Protein AF-0000000076366184 (afdb_homodimer)

Sequence (244 aa):
MMNGPHICGPSLDIKGSKLLTGSWVPHDALQLWDFRSLKLEKPIPFPVGSGQNEYLYAARFCNSQVAIAGGSGTTSAHAINYQTTQDLGEIELGGNTVQTVESALGGQLVAVAGIGGNLHIAMMNGPHICGPSLDIKGSKLLTGSWVPHDALQLWDFRSLKLEKPIPFPVGSGQNEYLYAARFCNSQVAIAGGSGTTSAHAINYQTTQDLGEIELGGNTVQTVESALGGQLVAVAGIGGNLHIA

Structure (mmCIF, N/CA/C/O backbone):
data_AF-0000000076366184-model_v1
#
loop_
_entity.id
_entity.type
_entity.pdbx_description
1 polymer 'Uncharacterized protein'
#
loop_
_atom_site.group_PDB
_atom_site.id
_atom_site.type_symbol
_atom_site.label_atom_id
_atom_site.label_alt_id
_atom_site.label_comp_id
_atom_site.label_asym_id
_atom_site.label_entity_id
_atom_site.label_seq_id
_atom_site.pdbx_PDB_ins_code
_atom_site.Cartn_x
_atom_site.Cartn_y
_atom_site.Cartn_z
_atom_site.occupancy
_atom_site.B_iso_or_equiv
_atom_site.auth_seq_id
_atom_site.auth_comp_id
_atom_site.auth_asym_id
_atom_site.auth_atom_id
_atom_site.pdbx_PDB_model_num
ATOM 1 N N . MET A 1 1 ? -22.469 0.69 0.414 1 21.41 1 MET A N 1
ATOM 2 C CA . MET A 1 1 ? -21.297 0.16 1.092 1 21.41 1 MET A CA 1
ATOM 3 C C . MET A 1 1 ? -20.953 -1.243 0.594 1 21.41 1 MET A C 1
ATOM 5 O O . MET A 1 1 ? -21.797 -2.146 0.674 1 21.41 1 MET A O 1
ATOM 9 N N . MET A 1 2 ? -20.453 -1.443 -0.479 1 25.22 2 MET A N 1
ATOM 10 C CA . MET A 1 2 ? -20.375 -2.811 -0.989 1 25.22 2 MET A CA 1
ATOM 11 C C . MET A 1 2 ? -19.734 -3.738 0.036 1 25.22 2 MET A C 1
ATOM 13 O O . MET A 1 2 ? -18.734 -3.387 0.655 1 25.22 2 MET A O 1
ATOM 17 N N . ASN A 1 3 ? -20.469 -4.551 0.755 1 28.03 3 ASN A N 1
ATOM 18 C CA . ASN A 1 3 ? -20.047 -5.73 1.501 1 28.03 3 ASN A CA 1
ATOM 19 C C . ASN A 1 3 ? -18.969 -6.508 0.747 1 28.03 3 ASN A C 1
ATOM 21 O O . ASN A 1 3 ? -19.281 -7.277 -0.164 1 28.03 3 ASN A O 1
ATOM 25 N N . GLY A 1 4 ? -18.234 -5.969 -0.015 1 32.97 4 GLY A N 1
ATOM 26 C CA . GLY A 1 4 ? -17.422 -6.758 -0.925 1 32.97 4 GLY A CA 1
ATOM 27 C C . GLY A 1 4 ? -16.75 -7.949 -0.255 1 32.97 4 GLY A C 1
ATOM 28 O O . GLY A 1 4 ? -16.703 -8.023 0.974 1 32.97 4 GLY A O 1
ATOM 29 N N . PRO A 1 5 ? -16.75 -9.07 -0.856 1 35.41 5 PRO A N 1
ATOM 30 C CA . PRO A 1 5 ? -16.141 -10.305 -0.349 1 35.41 5 PRO A CA 1
ATOM 31 C C . PRO A 1 5 ? -14.984 -10.039 0.613 1 35.41 5 PRO A C 1
ATOM 33 O O . PRO A 1 5 ? -14.422 -8.945 0.621 1 35.41 5 PRO A O 1
ATOM 36 N N . HIS A 1 6 ? -14.875 -10.812 1.75 1 43.75 6 HIS A N 1
ATOM 37 C CA . HIS A 1 6 ? -13.703 -10.93 2.605 1 43.75 6 HIS A CA 1
ATOM 38 C C . HIS A 1 6 ? -12.43 -10.547 1.854 1 43.75 6 HIS A C 1
ATOM 40 O O . HIS A 1 6 ? -11.633 -11.406 1.497 1 43.75 6 HIS A O 1
ATOM 46 N N . ILE A 1 7 ? -12.703 -9.961 0.807 1 43.28 7 ILE A N 1
ATOM 47 C CA . ILE A 1 7 ? -11.547 -9.625 -0.02 1 43.28 7 ILE A CA 1
ATOM 48 C C . ILE A 1 7 ? -10.422 -9.094 0.859 1 43.28 7 ILE A C 1
ATOM 50 O O . ILE A 1 7 ? -9.258 -9.469 0.687 1 43.28 7 ILE A O 1
ATOM 54 N N . CYS A 1 8 ? -10.539 -7.719 1.6 1 54.12 8 CYS A N 1
ATOM 55 C CA . CYS A 1 8 ? -9.406 -6.801 1.531 1 54.12 8 CYS A CA 1
ATOM 56 C C . CYS A 1 8 ? -8.391 -7.109 2.621 1 54.12 8 CYS A C 1
ATOM 58 O O . CYS A 1 8 ? -8.703 -7.035 3.811 1 54.12 8 CYS A O 1
ATOM 60 N N . GLY A 1 9 ? -7.844 -8.234 2.41 1 61.91 9 GLY A N 1
ATOM 61 C CA . GLY A 1 9 ? -6.633 -8.328 3.207 1 61.91 9 GLY A CA 1
ATOM 62 C C . GLY A 1 9 ? -5.844 -7.031 3.254 1 61.91 9 GLY A C 1
ATOM 63 O O . GLY A 1 9 ? -6.387 -5.961 2.977 1 61.91 9 GLY A O 1
ATOM 64 N N . PRO A 1 10 ? -4.676 -7.023 3.641 1 76.38 10 PRO A N 1
ATOM 65 C CA . PRO A 1 10 ? -3.836 -5.875 3.986 1 76.38 10 PRO A CA 1
ATOM 66 C C . PRO A 1 10 ? -3.453 -5.035 2.77 1 76.38 10 PRO A C 1
ATOM 68 O O . PRO A 1 10 ? -2.945 -3.922 2.92 1 76.38 10 PRO A O 1
ATOM 71 N N . SER A 1 11 ? -3.816 -5.531 1.546 1 90.19 11 SER A N 1
ATOM 72 C CA . SER A 1 11 ? -3.332 -4.738 0.422 1 90.19 11 SER A CA 1
ATOM 73 C C . SER A 1 11 ? -4.305 -4.785 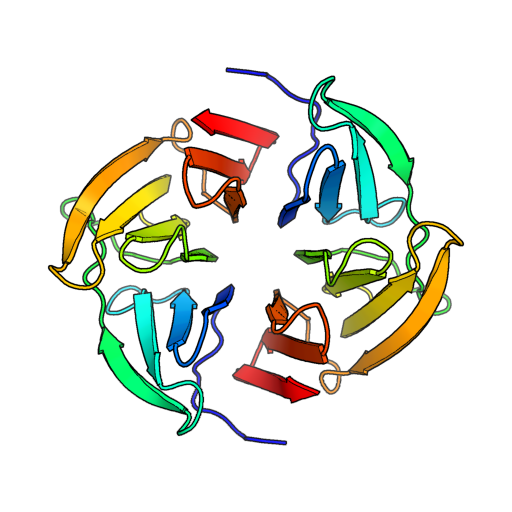-0.75 1 90.19 11 SER A C 1
ATOM 75 O O . SER A 1 11 ? -4.887 -5.832 -1.041 1 90.19 11 SER A O 1
ATOM 77 N N . LEU A 1 12 ? -4.402 -3.629 -1.477 1 92.44 12 LEU A N 1
ATOM 78 C CA . LEU A 1 12 ? -5.172 -3.461 -2.703 1 92.44 12 LEU A CA 1
ATOM 79 C C . LEU A 1 12 ? -4.477 -2.492 -3.654 1 92.44 12 LEU A C 1
ATOM 81 O O . LEU A 1 12 ? -3.875 -1.509 -3.215 1 92.44 12 LEU A O 1
ATOM 85 N N . ASP A 1 13 ? -4.562 -2.791 -4.922 1 94.44 13 ASP A N 1
ATOM 86 C CA . ASP A 1 13 ? -4.059 -1.903 -5.969 1 94.44 13 ASP A CA 1
ATOM 87 C C . ASP A 1 13 ? -4.961 -1.944 -7.203 1 94.44 13 ASP A C 1
ATOM 89 O O . ASP A 1 13 ? -5.5 -2.996 -7.547 1 94.44 13 ASP A O 1
ATOM 93 N N . ILE A 1 14 ? -5.148 -0.79 -7.789 1 93.88 14 ILE A N 1
ATOM 94 C CA . ILE A 1 14 ? -6.012 -0.686 -8.961 1 93.88 14 ILE A CA 1
ATOM 95 C C . ILE A 1 14 ? -5.199 -0.213 -10.164 1 93.88 14 ILE A C 1
ATOM 97 O O . ILE A 1 14 ? -4.457 0.767 -10.07 1 93.88 14 ILE A O 1
ATOM 101 N N . LYS A 1 15 ? -5.312 -0.887 -11.242 1 94.12 15 LYS A N 1
ATOM 102 C CA . LYS A 1 15 ? -4.727 -0.486 -12.523 1 94.12 15 LYS A CA 1
ATOM 103 C C . LYS A 1 15 ? -5.668 -0.801 -13.68 1 94.12 15 LYS A C 1
ATOM 105 O O . LYS A 1 15 ? -5.898 -1.969 -14 1 94.12 15 LYS A O 1
ATOM 110 N N . GLY A 1 16 ? -6.141 0.295 -14.312 1 92 16 GLY A N 1
ATOM 111 C CA . GLY A 1 16 ? -7.148 0.079 -15.344 1 92 16 GLY A CA 1
ATOM 112 C C . GLY A 1 16 ? -8.406 -0.591 -14.82 1 92 16 GLY A C 1
ATOM 113 O O . GLY A 1 16 ? -9.031 -0.094 -13.883 1 92 16 GLY A O 1
ATOM 114 N N . SER A 1 17 ? -8.758 -1.7 -15.438 1 93.31 17 SER A N 1
ATOM 115 C CA . SER A 1 17 ? -9.961 -2.422 -15.031 1 93.31 17 SER A CA 1
ATOM 116 C C . SER A 1 17 ? -9.617 -3.588 -14.109 1 93.31 17 SER A C 1
ATOM 118 O O . SER A 1 17 ? -10.438 -4.484 -13.906 1 93.31 17 SER A O 1
ATOM 120 N N . LYS A 1 18 ? -8.422 -3.555 -13.586 1 94.69 18 LYS A N 1
ATOM 121 C CA . LYS A 1 18 ? -7.992 -4.668 -12.742 1 94.69 18 LYS A CA 1
ATOM 122 C C . LYS A 1 18 ? -7.797 -4.223 -11.297 1 94.69 18 LYS A C 1
ATOM 124 O O . LYS A 1 18 ? -7.344 -3.104 -11.047 1 94.69 18 LYS A O 1
ATOM 129 N N . LEU A 1 19 ? -8.117 -5.145 -10.422 1 92.88 19 LEU A N 1
ATOM 130 C CA . LEU A 1 19 ? -7.91 -5.023 -8.984 1 92.88 19 LEU A CA 1
ATOM 131 C C . LEU A 1 19 ? -7.035 -6.16 -8.469 1 92.88 19 LEU A C 1
ATOM 133 O O . LEU A 1 19 ? -7.309 -7.332 -8.734 1 92.88 19 LEU A O 1
ATOM 137 N N . LEU A 1 20 ? -5.953 -5.734 -7.875 1 94.88 20 LEU A N 1
ATOM 138 C CA . LEU A 1 20 ? -5.035 -6.691 -7.27 1 94.88 20 LEU A CA 1
ATOM 139 C C . LEU A 1 20 ? -5.176 -6.699 -5.754 1 94.88 20 LEU A C 1
ATOM 141 O O . LEU A 1 20 ? -5.184 -5.641 -5.121 1 94.88 20 LEU A O 1
ATOM 145 N N . THR A 1 21 ? -5.34 -7.91 -5.148 1 92.44 21 THR A N 1
ATOM 146 C CA . THR A 1 21 ? -5.414 -7.984 -3.691 1 92.44 21 THR A CA 1
ATOM 147 C C . THR A 1 21 ? -4.355 -8.93 -3.141 1 92.44 21 THR A C 1
ATOM 149 O O . THR A 1 21 ? -4.055 -9.961 -3.754 1 92.44 21 THR A O 1
ATOM 152 N N . GLY A 1 22 ? -3.723 -8.477 -2.092 1 93.19 22 GLY A N 1
ATOM 153 C CA . GLY A 1 22 ? -2.879 -9.312 -1.252 1 93.19 22 GLY A CA 1
ATOM 154 C C . GLY A 1 22 ? -3.455 -9.539 0.134 1 93.19 22 GLY A C 1
ATOM 155 O O . GLY A 1 22 ? -3.801 -8.586 0.832 1 93.19 22 GLY A O 1
ATOM 156 N N . SER A 1 23 ? -3.502 -10.828 0.569 1 89.81 23 SER A N 1
ATOM 157 C CA . SER A 1 23 ? -4.148 -11.141 1.839 1 89.81 23 SER A CA 1
ATOM 158 C C . SER A 1 23 ? -3.229 -11.969 2.732 1 89.81 23 SER A C 1
ATOM 160 O O . SER A 1 23 ? -2.283 -12.594 2.252 1 89.81 23 SER A O 1
ATOM 162 N N . TRP A 1 24 ? -3.623 -11.844 4.004 1 88.88 24 TRP A N 1
ATOM 163 C CA . TRP A 1 24 ? -2.863 -12.617 4.98 1 88.88 24 TRP A CA 1
ATOM 164 C C . TRP A 1 24 ? 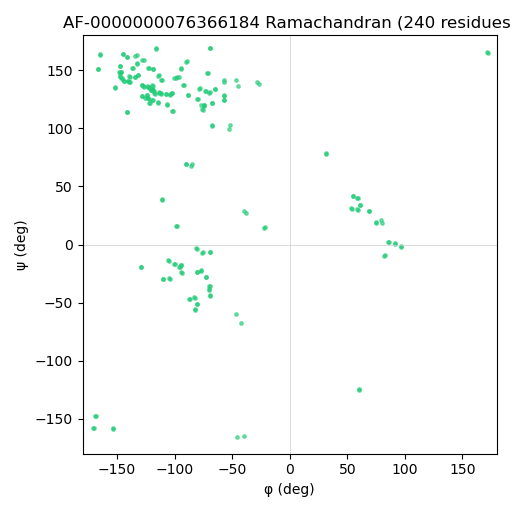-3.48 -13.992 5.184 1 88.88 24 TRP A C 1
ATOM 166 O O . TRP A 1 24 ? -4.004 -14.297 6.262 1 88.88 24 TRP A O 1
ATOM 176 N N . VAL A 1 25 ? -3.396 -14.805 4.227 1 89.75 25 VAL A N 1
ATOM 177 C CA . VAL A 1 25 ? -3.895 -16.172 4.207 1 89.75 25 VAL A CA 1
ATOM 178 C C . VAL A 1 25 ? -2.82 -17.109 3.652 1 89.75 25 VAL A C 1
ATOM 180 O O . VAL A 1 25 ? -1.925 -16.672 2.926 1 89.75 25 VAL A O 1
ATOM 183 N N . PRO A 1 26 ? -2.887 -18.422 4.02 1 90.69 26 PRO A N 1
ATOM 184 C CA . PRO A 1 26 ? -1.788 -19.328 3.662 1 90.69 26 PRO A CA 1
ATOM 185 C C . PRO A 1 26 ? -1.767 -19.672 2.174 1 90.69 26 PRO A C 1
ATOM 187 O O . PRO A 1 26 ? -0.714 -20.016 1.631 1 90.69 26 PRO A O 1
ATOM 190 N N . HIS A 1 27 ? -2.939 -19.656 1.482 1 91.62 27 HIS A N 1
ATOM 191 C CA . HIS A 1 27 ? -3.041 -20 0.068 1 91.62 27 HIS A CA 1
ATOM 192 C C . HIS A 1 27 ? -3.939 -19.016 -0.672 1 91.62 27 HIS A C 1
ATOM 194 O O . HIS A 1 27 ? -4.82 -18.391 -0.069 1 91.62 27 HIS A O 1
ATOM 200 N N . ASP A 1 28 ? -3.615 -18.875 -2.027 1 93.94 28 ASP A N 1
ATOM 201 C CA . ASP A 1 28 ? -4.395 -18 -2.887 1 93.94 28 ASP A CA 1
ATOM 202 C C . ASP A 1 28 ? -4.449 -16.578 -2.309 1 93.94 28 ASP A C 1
ATOM 204 O O . ASP A 1 28 ? -5.512 -15.953 -2.295 1 93.94 28 ASP A O 1
ATOM 208 N N . ALA A 1 29 ? -3.273 -16.141 -1.814 1 92.81 29 ALA A N 1
ATOM 209 C CA . ALA A 1 29 ? -3.215 -14.859 -1.115 1 92.81 29 ALA A CA 1
ATOM 210 C C . ALA A 1 29 ? -3.154 -13.695 -2.102 1 92.81 29 ALA A C 1
ATOM 212 O O . ALA A 1 29 ? -3.477 -12.562 -1.753 1 92.81 29 ALA A O 1
ATOM 213 N N . LEU A 1 30 ? -2.691 -13.977 -3.312 1 94.94 30 LEU A N 1
ATOM 214 C CA . LEU A 1 30 ? -2.623 -12.969 -4.371 1 94.94 30 LEU A CA 1
ATOM 215 C C . LEU A 1 30 ? -3.699 -13.219 -5.422 1 94.94 30 LEU A C 1
ATOM 217 O O . LEU A 1 30 ? -3.74 -14.281 -6.039 1 94.94 30 LEU A O 1
ATOM 221 N N . GLN A 1 31 ? -4.535 -12.18 -5.547 1 95 31 GLN A N 1
ATOM 222 C CA . GLN A 1 31 ? -5.676 -12.414 -6.426 1 95 31 GLN A CA 1
ATOM 223 C C . GLN A 1 31 ? -5.883 -11.234 -7.379 1 95 31 GLN A C 1
ATOM 225 O O . GLN A 1 31 ? -5.703 -10.078 -6.996 1 95 31 GLN A O 1
ATOM 230 N N . LEU A 1 32 ? -6.293 -11.609 -8.547 1 95.38 32 LEU A N 1
ATOM 231 C CA . LEU A 1 32 ? -6.656 -10.641 -9.57 1 95.38 32 LEU A CA 1
ATOM 232 C C . LEU A 1 32 ? -8.172 -10.602 -9.766 1 95.38 32 LEU A C 1
ATOM 234 O O . LEU A 1 32 ? -8.805 -11.641 -9.922 1 95.38 32 LEU A O 1
ATOM 238 N N . TRP A 1 33 ? -8.688 -9.406 -9.734 1 93 33 TRP A N 1
ATOM 239 C CA . TRP A 1 33 ? -10.125 -9.188 -9.875 1 93 33 TRP A CA 1
ATOM 240 C C . TRP A 1 33 ? -10.422 -8.242 -11.039 1 93 33 TRP A C 1
ATOM 242 O O . TRP A 1 33 ? -9.578 -7.43 -11.414 1 93 33 TRP A O 1
ATOM 252 N N . ASP A 1 34 ? -11.594 -8.406 -11.633 1 93.12 34 ASP A N 1
ATOM 253 C CA . ASP A 1 34 ? -12.148 -7.359 -12.484 1 93.12 34 ASP A CA 1
ATOM 254 C C . ASP A 1 34 ? -12.688 -6.199 -11.648 1 93.12 34 ASP A C 1
ATOM 256 O O . ASP A 1 34 ? -13.57 -6.391 -10.805 1 93.12 34 ASP A O 1
ATOM 260 N N . PHE A 1 35 ? -12.156 -5.082 -11.844 1 88.25 35 PHE A N 1
ATOM 261 C CA . PHE A 1 35 ? -12.508 -3.969 -10.977 1 88.25 35 PHE A CA 1
ATOM 262 C C . PHE A 1 35 ? -13.938 -3.516 -11.219 1 88.25 35 PHE A C 1
ATOM 264 O O . PHE A 1 35 ? -14.633 -3.094 -10.289 1 88.25 35 PHE A O 1
ATOM 271 N N . ARG A 1 36 ? -14.445 -3.537 -12.414 1 88 36 ARG A N 1
ATOM 272 C CA . ARG A 1 36 ? -15.781 -3.061 -12.773 1 88 36 ARG A CA 1
ATOM 273 C C . ARG A 1 36 ? -16.859 -3.979 -12.211 1 88 36 ARG A C 1
ATOM 275 O O . ARG A 1 36 ? -17.828 -3.51 -11.617 1 88 36 ARG A O 1
ATOM 282 N N . SER A 1 37 ? -16.625 -5.207 -12.219 1 88.94 37 SER A N 1
ATOM 283 C CA . SER A 1 37 ? -17.625 -6.16 -11.766 1 88.94 37 SER A CA 1
ATOM 284 C C . SER A 1 37 ? -17.344 -6.645 -10.352 1 88.94 37 SER A C 1
ATOM 286 O O . SER A 1 37 ? -18.203 -7.262 -9.711 1 88.94 37 SER A O 1
ATOM 288 N N . LEU A 1 38 ? -16.109 -6.41 -9.914 1 85 38 LEU A N 1
ATOM 289 C CA . LEU A 1 38 ? -15.617 -6.871 -8.617 1 85 38 LEU A CA 1
ATOM 290 C C . LEU A 1 38 ? -15.727 -8.391 -8.5 1 85 38 LEU A C 1
ATOM 292 O O . LEU A 1 38 ? -16.031 -8.914 -7.43 1 85 38 LEU A O 1
ATOM 296 N N . LYS A 1 39 ? -15.602 -8.984 -9.602 1 91 39 LYS A N 1
ATOM 297 C CA . LYS A 1 39 ? -15.547 -10.445 -9.625 1 91 39 LYS A CA 1
ATOM 298 C C . LYS A 1 39 ? -14.102 -10.938 -9.695 1 91 39 LYS A C 1
ATOM 300 O O . LYS A 1 39 ? -13.273 -10.359 -10.391 1 91 39 LYS A O 1
ATOM 305 N N . LEU A 1 40 ? -13.945 -12.055 -8.992 1 93 40 LEU A N 1
ATOM 306 C CA . LEU A 1 40 ? -12.633 -12.68 -9.016 1 93 40 LEU A CA 1
ATOM 307 C C . LEU A 1 40 ? -12.32 -13.227 -10.406 1 93 40 LEU A C 1
ATOM 309 O O . LEU A 1 40 ? -13.117 -13.977 -10.977 1 93 40 LEU A O 1
ATOM 313 N N . GLU A 1 41 ? -11.266 -12.773 -10.977 1 95.69 41 GLU A N 1
ATOM 314 C CA . GLU A 1 41 ? -10.812 -13.352 -12.234 1 95.69 41 GLU A CA 1
ATOM 315 C C . GLU A 1 41 ? -10 -14.617 -12 1 95.69 41 GLU A C 1
ATOM 317 O O . GLU A 1 41 ? -10.344 -15.688 -12.516 1 95.69 41 GLU A O 1
ATOM 322 N N . LYS A 1 42 ? -8.93 -14.539 -11.195 1 95.44 42 LYS A N 1
ATOM 323 C CA . LYS A 1 42 ? -8.086 -15.688 -10.891 1 95.44 42 LYS A CA 1
ATOM 324 C C . LYS A 1 42 ? -7.164 -15.398 -9.711 1 95.44 42 LYS A C 1
ATOM 326 O O . LYS A 1 42 ? -6.797 -14.242 -9.477 1 95.44 42 LYS A O 1
ATOM 331 N N . PRO A 1 43 ? -6.832 -16.531 -8.984 1 95.56 43 PRO A N 1
ATOM 332 C CA . PRO A 1 43 ? -5.664 -16.375 -8.117 1 95.56 43 PRO A CA 1
ATOM 333 C C . PRO A 1 43 ? -4.355 -16.297 -8.898 1 95.56 43 PRO A C 1
ATOM 335 O O . PRO A 1 43 ? -4.266 -16.797 -10.016 1 95.56 43 PRO A O 1
ATOM 338 N N . ILE A 1 44 ? -3.436 -15.578 -8.406 1 96.88 44 ILE A N 1
ATOM 339 C CA . ILE A 1 44 ? -2.076 -15.555 -8.93 1 96.88 44 ILE A CA 1
ATOM 340 C C . ILE A 1 44 ? -1.163 -16.406 -8.047 1 96.88 44 ILE A C 1
ATOM 342 O O . ILE A 1 44 ? -0.959 -16.078 -6.875 1 96.88 44 ILE A O 1
ATOM 346 N N . PRO A 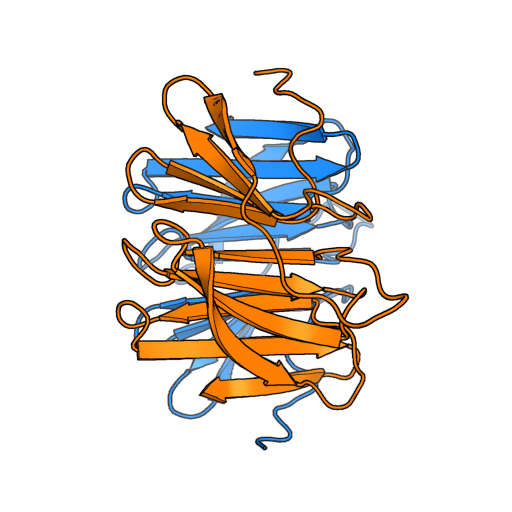1 45 ? -0.66 -17.453 -8.586 1 96.31 45 PRO A N 1
ATOM 347 C CA . PRO A 1 45 ? 0.235 -18.266 -7.754 1 96.31 45 PRO A CA 1
ATOM 348 C C . PRO A 1 45 ? 1.422 -17.469 -7.215 1 96.31 45 PRO A C 1
ATOM 350 O O . PRO A 1 45 ? 2.109 -16.781 -7.98 1 96.31 45 PRO A O 1
ATOM 353 N N . PHE A 1 46 ? 1.586 -17.469 -5.977 1 96.44 46 PHE A N 1
ATOM 354 C CA . PHE A 1 46 ? 2.715 -16.812 -5.32 1 96.44 46 PHE A CA 1
ATOM 355 C C . PHE A 1 46 ? 3.762 -17.844 -4.902 1 96.44 46 PHE A C 1
ATOM 357 O O . PHE A 1 46 ? 3.434 -18.844 -4.27 1 96.44 46 PHE A O 1
ATOM 364 N N . PRO A 1 47 ? 5.008 -17.547 -5.262 1 94.69 47 PRO A N 1
ATOM 365 C CA . PRO A 1 47 ? 6.059 -18.516 -4.957 1 94.69 47 PRO A CA 1
ATOM 366 C C . PRO A 1 47 ? 6.34 -18.625 -3.459 1 94.69 47 PRO A C 1
ATOM 368 O O . PRO A 1 47 ? 6.488 -17.609 -2.777 1 94.69 47 PRO A O 1
ATOM 371 N N . VAL A 1 48 ? 6.391 -19.828 -2.955 1 92.81 48 VAL A N 1
ATOM 372 C CA . VAL A 1 48 ? 6.762 -20.062 -1.565 1 92.81 48 VAL A CA 1
ATOM 373 C C . VAL A 1 48 ? 7.664 -21.297 -1.479 1 92.81 48 VAL A C 1
ATOM 375 O O . VAL A 1 48 ? 7.574 -22.203 -2.314 1 92.81 48 VAL A O 1
ATOM 378 N N . GLY A 1 49 ? 8.617 -21.219 -0.533 1 87.94 49 GLY A N 1
ATOM 379 C CA . GLY A 1 49 ? 9.422 -22.406 -0.298 1 87.94 49 GLY A CA 1
ATOM 380 C C . GLY A 1 49 ? 8.648 -23.531 0.343 1 87.94 49 GLY A C 1
ATOM 381 O O . GLY A 1 49 ? 7.504 -23.359 0.763 1 87.94 49 GLY A O 1
ATOM 382 N N . SER A 1 50 ? 9.328 -24.719 0.36 1 87.19 50 SER A N 1
ATOM 383 C CA . SER A 1 50 ? 8.719 -25.891 0.991 1 87.19 50 SER A CA 1
ATOM 384 C C . SER A 1 50 ? 8.359 -25.609 2.445 1 87.19 50 SER A C 1
ATOM 386 O O . SER A 1 50 ? 9.18 -25.078 3.203 1 87.19 50 SER A O 1
ATOM 388 N N . GLY A 1 51 ? 7.109 -25.891 2.848 1 86.06 51 GLY A N 1
ATOM 389 C CA . GLY A 1 51 ? 6.66 -25.703 4.219 1 86.06 51 GLY A CA 1
ATOM 390 C C . GLY A 1 51 ? 6.266 -24.281 4.535 1 86.06 51 GLY A C 1
ATOM 391 O O . GLY A 1 51 ? 5.824 -23.984 5.645 1 86.06 51 GLY A O 1
ATOM 392 N N . GLN A 1 52 ? 6.543 -23.422 3.664 1 88.69 52 GLN A N 1
ATOM 393 C CA . GLN A 1 52 ? 6.152 -22.031 3.871 1 88.69 52 GLN A CA 1
ATOM 394 C C . GLN A 1 52 ? 4.758 -21.766 3.314 1 88.69 52 GLN A C 1
ATOM 396 O O . GLN A 1 52 ? 4.258 -22.516 2.482 1 88.69 52 GLN A O 1
ATOM 401 N N . ASN A 1 53 ? 4.133 -20.656 3.887 1 91.75 53 ASN A N 1
ATOM 402 C CA . ASN A 1 53 ? 2.85 -20.156 3.408 1 91.75 53 ASN A CA 1
ATOM 403 C C . ASN A 1 53 ? 2.975 -18.734 2.838 1 91.75 53 ASN A C 1
ATOM 405 O O . ASN A 1 53 ? 4.02 -18.094 2.975 1 91.75 53 ASN A O 1
ATOM 409 N N . GLU A 1 54 ? 2.012 -18.25 2.189 1 92.56 54 GLU A N 1
ATOM 410 C CA . GLU A 1 54 ? 2.109 -17.016 1.423 1 92.56 54 GLU A CA 1
ATOM 411 C C . GLU A 1 54 ? 1.984 -15.789 2.328 1 92.56 54 GLU A C 1
ATOM 413 O O . GLU A 1 54 ? 2.902 -14.969 2.406 1 92.56 54 GLU A O 1
ATOM 418 N N . TYR A 1 55 ? 1.006 -15.602 3.211 1 91.94 55 TYR A N 1
ATOM 419 C CA . TYR A 1 55 ? 0.761 -14.516 4.156 1 91.94 55 TYR A CA 1
ATOM 420 C C . TYR A 1 55 ? 1.278 -13.188 3.607 1 91.94 55 TYR A C 1
ATOM 422 O O . TYR A 1 55 ? 2.322 -12.695 4.043 1 91.94 55 TYR A O 1
ATOM 430 N N . LEU A 1 56 ? 0.501 -12.586 2.699 1 92.56 56 LEU A N 1
ATOM 431 C CA . LEU A 1 56 ? 0.927 -11.359 2.021 1 92.56 56 LEU A CA 1
ATOM 432 C C . LEU A 1 56 ? 0.424 -10.125 2.76 1 92.56 56 LEU A C 1
ATOM 434 O O . LEU A 1 56 ? -0.729 -10.086 3.193 1 92.56 56 LEU A O 1
ATOM 438 N N . TYR A 1 57 ? 1.326 -9.141 2.865 1 90.56 57 TYR A N 1
ATOM 439 C CA . TYR A 1 57 ? 0.97 -7.844 3.436 1 90.56 57 TYR A CA 1
ATOM 440 C C . TYR A 1 57 ? 0.823 -6.789 2.346 1 90.56 57 TYR A C 1
ATOM 442 O O . TYR A 1 57 ? 0.077 -5.82 2.508 1 90.56 57 TYR A O 1
ATOM 450 N N . ALA A 1 58 ? 1.565 -6.984 1.251 1 93.12 58 ALA A N 1
ATOM 451 C CA . ALA A 1 58 ? 1.659 -5.934 0.239 1 93.12 58 ALA A CA 1
ATOM 452 C C . ALA A 1 58 ? 1.609 -6.523 -1.168 1 93.12 58 ALA A C 1
ATOM 454 O O . ALA A 1 58 ? 2.186 -7.582 -1.425 1 93.12 58 ALA A O 1
ATOM 455 N N . ALA A 1 59 ? 0.892 -5.836 -2.045 1 95.5 59 ALA A N 1
ATOM 456 C CA . ALA A 1 59 ? 0.816 -6.184 -3.461 1 95.5 59 ALA A CA 1
ATOM 457 C C . ALA A 1 59 ? 0.543 -4.953 -4.316 1 95.5 59 ALA A C 1
ATOM 459 O O . ALA A 1 59 ? -0.28 -4.105 -3.957 1 95.5 59 ALA A O 1
ATOM 460 N N . ARG A 1 60 ? 1.288 -4.871 -5.402 1 96.75 60 ARG A N 1
ATOM 461 C CA . ARG A 1 60 ? 1.115 -3.738 -6.305 1 96.75 60 ARG A CA 1
ATOM 462 C C . ARG A 1 60 ? 1.391 -4.145 -7.75 1 96.75 60 ARG A C 1
ATOM 464 O O . ARG A 1 60 ? 2.271 -4.965 -8.016 1 96.75 60 ARG A O 1
ATOM 471 N N . PHE A 1 61 ? 0.633 -3.441 -8.609 1 97.19 61 PHE A N 1
ATOM 472 C CA . PHE A 1 61 ? 0.987 -3.559 -10.023 1 97.19 61 PHE A CA 1
ATOM 473 C C . PHE A 1 61 ? 2.271 -2.795 -10.32 1 97.19 61 PHE A C 1
ATOM 475 O O . PHE A 1 61 ? 2.438 -1.652 -9.891 1 97.19 61 PHE A O 1
ATOM 482 N N . CYS A 1 62 ? 3.166 -3.457 -11.023 1 96.88 62 CYS A N 1
ATOM 483 C CA . CYS A 1 62 ? 4.324 -2.744 -11.547 1 96.88 62 CYS A CA 1
ATOM 484 C C . CYS A 1 62 ? 4.016 -2.129 -12.906 1 96.88 62 CYS A C 1
ATOM 486 O O . CYS A 1 62 ? 4.426 -1.002 -13.188 1 96.88 62 CYS A O 1
ATOM 488 N N . ASN A 1 63 ? 3.445 -2.865 -13.734 1 95.44 63 ASN A N 1
ATOM 489 C CA . ASN A 1 63 ? 2.961 -2.457 -15.055 1 95.44 63 ASN A CA 1
ATOM 490 C C . ASN A 1 63 ? 1.802 -3.332 -15.516 1 95.44 63 ASN A C 1
ATOM 492 O O . ASN A 1 63 ? 1.077 -3.9 -14.703 1 95.44 63 ASN A O 1
ATOM 496 N N . SER A 1 64 ? 1.564 -3.383 -16.781 1 95.31 64 SER A N 1
ATOM 497 C CA . SER A 1 64 ? 0.365 -4.039 -17.297 1 95.31 64 SER A CA 1
ATOM 498 C C . SER A 1 64 ? 0.504 -5.555 -17.25 1 95.31 64 SER A C 1
ATOM 500 O O . SER A 1 64 ? -0.467 -6.281 -17.484 1 95.31 64 SER A O 1
ATOM 502 N N . GLN A 1 65 ? 1.709 -6.062 -16.906 1 96.81 65 GLN A N 1
ATOM 503 C CA . GLN A 1 65 ? 1.896 -7.512 -16.953 1 96.81 65 GLN A CA 1
ATOM 504 C C . GLN A 1 65 ? 2.488 -8.039 -15.656 1 96.81 65 GLN A C 1
ATOM 506 O O . GLN A 1 65 ? 2.473 -9.242 -15.406 1 96.81 65 GLN A O 1
ATOM 511 N N . VAL A 1 66 ? 3.076 -7.125 -14.914 1 97.38 66 VAL A N 1
ATOM 512 C CA . VAL A 1 66 ? 3.887 -7.559 -13.781 1 97.38 66 VAL A CA 1
ATOM 513 C C . VAL A 1 66 ? 3.32 -6.973 -12.492 1 97.38 66 VAL A C 1
ATOM 515 O O . VAL A 1 66 ? 2.941 -5.801 -12.445 1 97.38 66 VAL A O 1
ATOM 518 N N . ALA A 1 67 ? 3.195 -7.832 -11.492 1 97.88 67 ALA A N 1
ATOM 519 C CA . ALA A 1 67 ? 2.877 -7.422 -10.125 1 97.88 67 ALA A CA 1
ATOM 520 C C . ALA A 1 67 ? 3.992 -7.816 -9.164 1 97.88 67 ALA A C 1
ATOM 522 O O . ALA A 1 67 ? 4.715 -8.789 -9.398 1 97.88 67 ALA A O 1
ATOM 523 N N . ILE A 1 68 ? 4.137 -7.027 -8.094 1 97.5 68 ILE A N 1
ATOM 524 C CA . ILE A 1 68 ? 5.059 -7.359 -7.016 1 97.5 68 ILE A CA 1
ATOM 525 C C . ILE A 1 68 ? 4.285 -7.52 -5.707 1 97.5 68 ILE A C 1
ATOM 527 O O . ILE A 1 68 ? 3.346 -6.77 -5.441 1 97.5 68 ILE A O 1
ATOM 531 N N . ALA A 1 69 ? 4.617 -8.539 -4.949 1 96.44 69 ALA A N 1
ATOM 532 C CA . ALA A 1 69 ? 3.953 -8.812 -3.678 1 96.44 69 ALA A CA 1
ATOM 533 C C . ALA A 1 69 ? 4.922 -9.43 -2.674 1 96.44 69 ALA A C 1
ATOM 535 O O . ALA A 1 69 ? 5.949 -9.992 -3.059 1 96.44 69 ALA A O 1
ATOM 536 N N . GLY A 1 70 ? 4.617 -9.211 -1.41 1 94.38 70 GLY A N 1
ATOM 537 C CA . GLY A 1 70 ? 5.418 -9.773 -0.334 1 94.38 70 GLY A CA 1
ATOM 538 C C . GLY A 1 70 ? 4.723 -9.727 1.013 1 94.38 70 GLY A C 1
ATOM 539 O O . GLY A 1 70 ? 3.701 -9.055 1.169 1 94.38 70 GLY A O 1
ATOM 540 N N . GLY A 1 71 ? 5.273 -10.531 1.909 1 91.62 71 GLY A N 1
ATOM 541 C CA . GLY A 1 71 ? 4.691 -10.578 3.24 1 91.62 71 GLY A CA 1
ATOM 542 C C . GLY A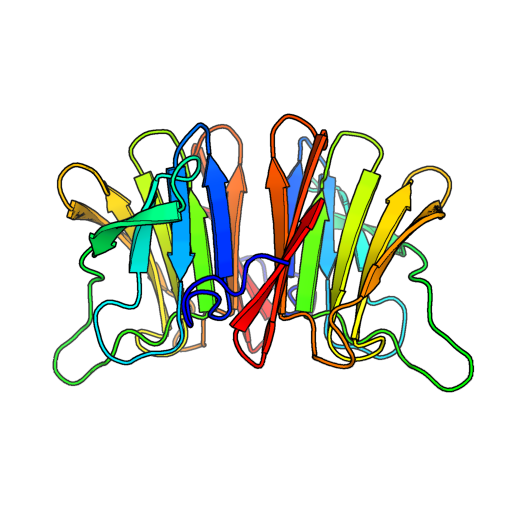 1 71 ? 5.559 -11.312 4.246 1 91.62 71 GLY A C 1
ATOM 543 O O . GLY A 1 71 ? 6.785 -11.195 4.215 1 91.62 71 GLY A O 1
ATOM 544 N N . SER A 1 72 ? 4.816 -11.93 5.133 1 87.69 72 SER A N 1
ATOM 545 C CA . SER A 1 72 ? 5.508 -12.555 6.258 1 87.69 72 SER A CA 1
ATOM 546 C C . SER A 1 72 ? 5.793 -14.023 5.984 1 87.69 72 SER A C 1
ATOM 548 O O . SER A 1 72 ? 6.594 -14.648 6.688 1 87.69 72 SER A O 1
ATOM 550 N N . GLY A 1 73 ? 5.164 -14.578 5.086 1 87.25 73 GLY A N 1
ATOM 551 C CA . GLY A 1 73 ? 5.336 -16 4.836 1 87.25 73 GLY A CA 1
ATOM 552 C C . GLY A 1 73 ? 6.699 -16.344 4.262 1 87.25 73 GLY A C 1
ATOM 553 O O . GLY A 1 73 ? 7.324 -17.312 4.676 1 87.25 73 GLY A O 1
ATOM 554 N N . THR A 1 74 ? 7.145 -15.562 3.312 1 83.75 74 THR A N 1
ATOM 555 C CA . THR A 1 74 ? 8.406 -15.828 2.629 1 83.75 74 THR A CA 1
ATOM 556 C C . THR A 1 74 ? 9.484 -14.859 3.086 1 83.75 74 THR A C 1
ATOM 558 O O . THR A 1 74 ? 10.672 -15.07 2.824 1 83.75 74 THR A O 1
ATOM 561 N N . THR A 1 75 ? 9.188 -13.828 3.74 1 88.44 75 THR A N 1
ATOM 562 C CA . THR A 1 75 ? 10.078 -12.734 4.133 1 88.44 75 THR A CA 1
ATOM 563 C C . THR A 1 75 ? 10.812 -12.172 2.922 1 88.44 75 THR A C 1
ATOM 565 O O . THR A 1 75 ? 12.008 -11.875 2.994 1 88.44 75 THR A O 1
ATOM 568 N N . SER A 1 76 ? 10.18 -12.219 1.766 1 91.62 76 SER A N 1
ATOM 569 C CA . SER A 1 76 ? 10.656 -11.695 0.492 1 91.62 76 SER A CA 1
ATOM 570 C C . SER A 1 76 ? 9.516 -11.141 -0.348 1 91.62 76 SER A C 1
ATOM 572 O O . SER A 1 76 ? 8.344 -11.359 -0.025 1 91.62 76 SER A O 1
ATOM 574 N N . ALA A 1 77 ? 9.945 -10.383 -1.302 1 95.44 77 ALA A N 1
ATOM 575 C CA . ALA A 1 77 ? 9 -9.945 -2.326 1 95.44 77 ALA A CA 1
ATOM 576 C C . ALA A 1 77 ? 9.305 -10.602 -3.672 1 95.44 77 ALA A C 1
ATOM 578 O O . ALA A 1 77 ? 10.477 -10.781 -4.027 1 95.44 77 ALA A O 1
ATOM 579 N N . HIS A 1 78 ? 8.25 -10.953 -4.379 1 97.19 78 HIS A N 1
ATOM 580 C CA . HIS A 1 78 ? 8.391 -11.523 -5.711 1 97.19 78 HIS A CA 1
ATOM 581 C C . HIS A 1 78 ? 7.695 -10.664 -6.762 1 97.19 78 HIS A C 1
ATOM 583 O O . HIS A 1 78 ? 6.586 -10.172 -6.531 1 97.19 78 HIS A O 1
ATOM 589 N N . ALA A 1 79 ? 8.406 -10.438 -7.84 1 97.25 79 ALA A N 1
ATOM 590 C CA . ALA A 1 79 ? 7.766 -9.93 -9.047 1 97.25 79 ALA A CA 1
ATOM 591 C C . ALA A 1 79 ? 7.246 -11.062 -9.922 1 97.25 79 ALA A C 1
ATOM 593 O O . ALA A 1 79 ? 7.98 -12.008 -10.219 1 97.25 79 ALA A O 1
ATOM 594 N N . ILE A 1 80 ? 5.973 -10.953 -10.305 1 98 80 ILE A N 1
ATOM 595 C CA . ILE A 1 80 ? 5.312 -12.039 -11.016 1 98 80 ILE A CA 1
ATOM 596 C C . ILE A 1 80 ? 4.656 -11.5 -12.289 1 98 80 ILE A C 1
ATOM 598 O O . ILE A 1 80 ? 3.982 -10.469 -12.25 1 98 80 ILE A O 1
ATOM 602 N N . ASN A 1 81 ? 4.965 -12.133 -13.438 1 98.25 81 ASN A N 1
ATOM 603 C CA . ASN A 1 81 ? 4.082 -11.922 -14.578 1 98.25 81 ASN A CA 1
ATOM 604 C C . ASN A 1 81 ? 2.707 -12.539 -14.344 1 98.25 81 ASN A C 1
ATOM 606 O O . ASN A 1 81 ? 2.555 -13.758 -14.406 1 98.25 81 ASN A O 1
ATOM 610 N N . TYR A 1 82 ? 1.712 -11.68 -14 1 96.5 82 TYR A N 1
ATOM 611 C CA . TYR A 1 82 ? 0.447 -12.242 -13.539 1 96.5 82 TYR A CA 1
ATOM 612 C C . TYR A 1 82 ? -0.41 -12.695 -14.719 1 96.5 82 TYR A C 1
ATOM 614 O O . TYR A 1 82 ? -1.496 -13.25 -14.523 1 96.5 82 TYR A O 1
ATOM 622 N N . GLN A 1 83 ? 0.025 -12.477 -15.938 1 94.31 83 GLN A N 1
ATOM 623 C CA . GLN A 1 83 ? -0.615 -13.055 -17.125 1 94.31 83 GLN A CA 1
ATOM 624 C C . GLN A 1 83 ? -0.142 -14.484 -17.359 1 94.31 83 GLN A C 1
ATOM 626 O O . GLN A 1 83 ? -0.956 -15.383 -17.578 1 94.31 83 GLN A O 1
ATOM 631 N N . THR A 1 84 ? 1.122 -14.703 -17.281 1 95.75 84 THR A N 1
ATOM 632 C CA . THR A 1 84 ? 1.691 -16.031 -17.516 1 95.75 84 THR A CA 1
ATOM 633 C C . THR A 1 84 ? 1.883 -16.766 -16.188 1 95.75 84 THR A C 1
ATOM 635 O O . THR A 1 84 ? 2.111 -17.984 -16.172 1 95.75 84 THR A O 1
ATOM 638 N N . THR A 1 85 ? 1.914 -16.062 -15.094 1 94.31 85 THR A N 1
ATOM 639 C CA . THR A 1 85 ? 2.104 -16.547 -13.734 1 94.31 85 THR A CA 1
ATOM 640 C C . THR A 1 85 ? 3.564 -16.922 -13.492 1 94.31 85 THR A C 1
ATOM 642 O O . THR A 1 85 ? 3.873 -17.688 -12.57 1 94.31 85 THR A O 1
ATOM 645 N N . GLN A 1 86 ? 4.379 -16.422 -14.281 1 96.12 86 GLN A N 1
ATOM 646 C CA . GLN A 1 86 ? 5.809 -16.688 -14.133 1 96.12 86 GLN A CA 1
ATOM 647 C C . GLN A 1 86 ? 6.406 -15.82 -13.023 1 96.12 86 GLN A C 1
ATOM 649 O O . GLN A 1 86 ? 6.102 -14.633 -12.922 1 96.12 86 GLN A O 1
ATOM 654 N N . ASP A 1 87 ? 7.219 -16.453 -12.156 1 96.62 87 ASP A N 1
ATOM 655 C CA . ASP A 1 87 ? 8.023 -15.719 -11.188 1 96.62 87 ASP A CA 1
ATOM 656 C C . ASP A 1 87 ? 9.227 -15.055 -11.859 1 96.62 87 ASP A C 1
ATOM 658 O O . ASP A 1 87 ? 10.109 -15.742 -12.375 1 96.62 87 ASP A O 1
ATOM 662 N N . LEU A 1 88 ? 9.297 -13.742 -11.859 1 96.12 88 LEU A N 1
ATOM 663 C CA . LEU A 1 88 ? 10.297 -13 -12.617 1 96.12 88 LEU A CA 1
ATOM 664 C C . LEU A 1 88 ? 11.516 -12.695 -11.75 1 96.12 88 LEU A C 1
ATOM 666 O O . LEU A 1 88 ? 12.586 -12.375 -12.266 1 96.12 88 LEU A O 1
ATOM 670 N N . GLY A 1 89 ? 11.344 -12.656 -10.367 1 94.75 89 GLY A N 1
ATOM 671 C CA . GLY A 1 89 ? 12.453 -12.367 -9.469 1 94.75 89 GLY A CA 1
ATOM 672 C C . GLY A 1 89 ? 12.023 -12.188 -8.023 1 94.75 89 GLY A C 1
ATOM 673 O O . GLY A 1 89 ? 10.828 -12.047 -7.742 1 94.75 89 GLY A O 1
ATOM 674 N N . GLU A 1 90 ? 13.055 -12.242 -7.176 1 94.31 90 GLU A N 1
ATOM 675 C CA . GLU A 1 90 ? 12.836 -12.156 -5.734 1 94.31 90 GLU A CA 1
ATOM 676 C C . GLU A 1 90 ? 13.719 -11.078 -5.109 1 94.31 90 GLU A C 1
ATOM 678 O O . GLU A 1 90 ? 14.875 -10.906 -5.508 1 94.31 90 GLU A O 1
ATOM 683 N N . ILE A 1 91 ? 13.117 -10.32 -4.211 1 91.62 91 ILE A N 1
ATOM 684 C CA . ILE A 1 91 ? 13.875 -9.414 -3.357 1 91.62 91 ILE A CA 1
ATOM 685 C C . ILE A 1 91 ? 13.781 -9.867 -1.903 1 91.62 91 ILE A C 1
ATOM 687 O O . ILE A 1 91 ? 12.688 -9.922 -1.336 1 91.62 91 ILE A O 1
ATOM 691 N N . GLU A 1 92 ? 14.891 -10.117 -1.32 1 89.5 92 GLU A N 1
ATOM 692 C CA . GLU A 1 92 ? 14.93 -10.547 0.073 1 89.5 92 GLU A CA 1
ATOM 693 C C . GLU A 1 92 ? 15.258 -9.383 1.005 1 89.5 92 GLU A C 1
ATOM 695 O O . GLU A 1 92 ? 16.047 -8.5 0.653 1 89.5 92 GLU A O 1
ATOM 700 N N . LEU A 1 93 ? 14.594 -9.484 2.117 1 85.62 93 LEU A N 1
ATOM 701 C CA . LEU A 1 93 ? 14.875 -8.477 3.137 1 85.62 93 LEU A CA 1
ATOM 702 C C . LEU A 1 93 ? 15.594 -9.094 4.328 1 85.62 93 LEU A C 1
ATOM 704 O O . LEU A 1 93 ? 15.281 -8.781 5.48 1 85.62 93 LEU A O 1
ATOM 708 N N . GLY A 1 94 ? 16.5 -10.008 4.094 1 84.06 94 GLY A N 1
ATOM 709 C CA . GLY A 1 94 ? 17.344 -10.57 5.133 1 84.06 94 GLY A CA 1
ATOM 710 C C . GLY A 1 94 ? 16.562 -11.273 6.227 1 84.06 94 GLY A C 1
ATOM 711 O O . GLY A 1 94 ? 16.875 -11.125 7.41 1 84.06 94 GLY A O 1
ATOM 712 N N . GLY A 1 95 ? 15.539 -11.859 5.898 1 86.38 95 GLY A N 1
ATOM 713 C CA . GLY A 1 95 ? 14.773 -12.625 6.871 1 86.38 95 GLY A CA 1
ATOM 714 C C . GLY A 1 95 ? 13.68 -11.82 7.547 1 86.38 95 GLY A C 1
ATOM 715 O O . GLY A 1 95 ? 12.953 -12.336 8.398 1 86.38 95 GLY A O 1
ATOM 716 N N . ASN A 1 96 ? 13.578 -10.617 7.16 1 86.94 96 ASN A N 1
ATOM 717 C CA . ASN A 1 96 ? 12.57 -9.758 7.762 1 86.94 96 ASN A CA 1
ATOM 718 C C . ASN A 1 96 ? 11.289 -9.734 6.934 1 86.94 96 ASN A C 1
ATOM 720 O O . ASN A 1 96 ? 11.32 -9.914 5.715 1 86.94 96 ASN A O 1
ATOM 724 N N . THR A 1 97 ? 10.188 -9.508 7.598 1 88.81 97 THR A N 1
ATOM 725 C CA . THR A 1 97 ? 8.867 -9.43 6.977 1 88.81 97 THR A CA 1
ATOM 726 C C . THR A 1 97 ? 8.781 -8.242 6.031 1 88.81 97 THR A C 1
ATOM 728 O O . THR A 1 97 ? 9.234 -7.141 6.363 1 88.81 97 THR A O 1
ATOM 731 N N . VAL A 1 98 ? 8.242 -8.516 4.84 1 91.56 98 VAL A N 1
ATOM 732 C CA . VAL A 1 98 ? 7.906 -7.438 3.91 1 91.56 98 VAL A CA 1
ATOM 733 C C . VAL A 1 98 ? 6.578 -6.801 4.309 1 91.56 98 VAL A C 1
ATOM 735 O O . VAL A 1 98 ? 5.559 -7.488 4.402 1 91.56 98 VAL A O 1
ATOM 738 N N . GLN A 1 99 ? 6.605 -5.535 4.488 1 90.56 99 GLN A N 1
ATOM 739 C CA . GLN A 1 99 ? 5.387 -4.855 4.902 1 90.56 99 GLN A CA 1
ATOM 740 C C . GLN A 1 99 ? 4.828 -3.99 3.775 1 90.56 99 GLN A C 1
ATOM 742 O O . GLN A 1 99 ? 3.623 -3.744 3.711 1 90.56 99 GLN A O 1
ATOM 747 N N . THR A 1 100 ? 5.703 -3.492 2.922 1 92.12 100 THR A N 1
ATOM 748 C CA . THR A 1 100 ? 5.254 -2.633 1.832 1 92.12 100 THR A CA 1
ATOM 749 C C . THR A 1 100 ? 6.121 -2.828 0.594 1 92.12 100 THR A C 1
ATOM 751 O O . THR A 1 100 ? 7.305 -3.158 0.706 1 92.12 100 THR A O 1
ATOM 754 N N . VAL A 1 101 ? 5.488 -2.666 -0.556 1 94.19 101 VAL A N 1
ATOM 755 C CA . VAL A 1 101 ? 6.156 -2.654 -1.854 1 94.19 101 VAL A CA 1
ATOM 756 C C . VAL A 1 101 ? 5.68 -1.455 -2.67 1 94.19 101 VAL A C 1
ATOM 758 O O . VAL A 1 101 ? 4.527 -1.026 -2.539 1 94.19 101 VAL A O 1
ATOM 761 N N . GLU A 1 102 ? 6.582 -0.942 -3.441 1 94.31 102 GLU A N 1
ATOM 762 C CA . GLU A 1 102 ? 6.254 0.174 -4.324 1 94.31 102 GLU A CA 1
ATOM 763 C C . GLU A 1 102 ? 6.941 0.025 -5.68 1 94.31 102 GLU A C 1
ATOM 765 O O . GLU A 1 102 ? 8.055 -0.49 -5.762 1 94.31 102 GLU A O 1
ATOM 770 N N . SER A 1 103 ? 6.176 0.384 -6.66 1 94.19 103 SER A N 1
ATOM 771 C CA . SER A 1 103 ? 6.734 0.424 -8.008 1 94.19 103 SER A CA 1
ATOM 772 C C . SER A 1 103 ? 6.594 1.812 -8.617 1 94.19 103 SER A C 1
ATOM 774 O O . SER A 1 103 ? 5.555 2.459 -8.477 1 94.19 103 SER A O 1
ATOM 776 N N . ALA A 1 104 ? 7.648 2.24 -9.203 1 91.94 104 ALA A N 1
ATOM 777 C CA . ALA A 1 104 ? 7.648 3.543 -9.867 1 91.94 104 ALA A CA 1
ATOM 778 C C . ALA A 1 104 ? 8.266 3.451 -11.258 1 91.94 104 ALA A C 1
ATOM 780 O O . ALA A 1 104 ? 8.891 2.441 -11.602 1 91.94 104 ALA A O 1
ATOM 781 N N . LEU A 1 105 ? 8.008 4.516 -12.141 1 90.62 105 LEU A N 1
ATOM 782 C CA . LEU A 1 105 ? 8.578 4.629 -13.477 1 90.62 105 LEU A CA 1
ATOM 783 C C . LEU A 1 105 ? 8.211 3.42 -14.328 1 90.62 105 LEU A C 1
ATOM 785 O O . LEU A 1 105 ? 9.078 2.818 -14.969 1 90.62 105 LEU A O 1
ATOM 789 N N . GLY A 1 106 ? 6.918 2.98 -14.148 1 87.56 106 GLY A N 1
ATOM 790 C CA . GLY A 1 106 ? 6.395 1.907 -14.977 1 87.56 106 GLY A CA 1
ATOM 791 C C . GLY A 1 106 ? 7.035 0.562 -14.688 1 87.56 106 GLY A C 1
ATOM 792 O O . GLY A 1 106 ? 7.258 -0.234 -15.602 1 87.56 106 GLY A O 1
ATOM 793 N N . GLY A 1 107 ? 7.43 0.454 -13.477 1 89.69 107 GLY A N 1
ATOM 794 C CA . GLY A 1 107 ? 7.996 -0.828 -13.094 1 89.69 107 GLY A CA 1
ATOM 795 C C . GLY A 1 107 ? 9.508 -0.857 -13.164 1 89.69 107 GLY A C 1
ATOM 796 O O . GLY A 1 107 ? 10.133 -1.858 -12.805 1 89.69 107 GLY A O 1
ATOM 797 N N . GLN A 1 108 ? 10.117 0.175 -13.57 1 90.25 108 GLN A N 1
ATOM 798 C CA . GLN A 1 108 ? 11.57 0.217 -13.711 1 90.25 108 GLN A CA 1
ATOM 799 C C . GLN A 1 108 ? 12.242 0.373 -12.352 1 90.25 108 GLN A C 1
ATOM 801 O O . GLN A 1 108 ? 13.43 0.085 -12.203 1 90.25 108 GLN A O 1
ATOM 806 N N . LEU A 1 109 ? 11.57 0.857 -11.414 1 90.62 109 LEU A N 1
ATOM 807 C CA . LEU A 1 109 ? 12.031 1.021 -10.039 1 90.62 109 LEU A CA 1
ATOM 808 C C . LEU A 1 109 ? 11.062 0.352 -9.062 1 90.62 109 LEU A C 1
ATOM 810 O O . LEU A 1 109 ? 9.852 0.561 -9.141 1 90.62 109 LEU A O 1
ATOM 814 N N . VAL A 1 110 ? 11.633 -0.56 -8.195 1 92.38 110 VAL A N 1
ATOM 815 C CA . VAL A 1 110 ? 10.836 -1.201 -7.16 1 92.38 110 VAL A CA 1
ATOM 816 C C . VAL A 1 110 ? 11.5 -1.005 -5.797 1 92.38 110 VAL A C 1
ATOM 818 O O . VAL A 1 110 ? 12.727 -1.068 -5.684 1 92.38 110 VAL A O 1
ATOM 821 N N . ALA A 1 111 ? 10.68 -0.671 -4.863 1 91.12 111 ALA A N 1
ATOM 822 C CA . ALA A 1 111 ? 11.125 -0.567 -3.477 1 91.12 111 ALA A CA 1
ATOM 823 C C . ALA A 1 111 ? 10.398 -1.568 -2.586 1 91.12 111 ALA A C 1
ATOM 825 O O . ALA A 1 111 ? 9.18 -1.725 -2.689 1 91.12 111 ALA A O 1
ATOM 826 N N . VAL A 1 112 ? 11.086 -2.27 -1.785 1 91.69 112 VAL A N 1
ATOM 827 C CA . VAL A 1 112 ? 10.562 -3.229 -0.819 1 91.69 112 VAL A CA 1
ATOM 828 C C . VAL A 1 112 ? 11.055 -2.873 0.582 1 91.69 112 VAL A C 1
ATOM 830 O O . VAL A 1 112 ? 12.25 -2.635 0.786 1 91.69 112 VAL A O 1
ATOM 833 N N . ALA A 1 113 ? 10.086 -2.809 1.456 1 89.12 113 ALA A N 1
ATOM 834 C CA . ALA A 1 113 ? 10.469 -2.428 2.812 1 89.12 113 ALA A CA 1
ATOM 835 C C . ALA A 1 113 ? 9.68 -3.223 3.85 1 89.12 113 ALA A C 1
ATOM 837 O O . ALA A 1 113 ? 8.602 -3.752 3.549 1 89.12 113 ALA A O 1
ATOM 838 N N . GLY A 1 114 ? 10.227 -3.217 5.066 1 84.94 114 GLY A N 1
ATOM 839 C CA . GLY A 1 114 ? 9.547 -3.953 6.121 1 84.94 114 GLY A CA 1
ATOM 840 C C . GLY A 1 114 ? 10.133 -3.693 7.5 1 84.94 114 GLY A C 1
ATOM 841 O O . GLY A 1 114 ? 10.68 -2.619 7.754 1 84.94 114 GLY A O 1
ATOM 842 N N . ILE A 1 115 ? 9.852 -4.656 8.305 1 77.06 115 ILE A N 1
ATOM 843 C CA . ILE A 1 115 ? 10.188 -4.562 9.719 1 77.06 115 ILE A CA 1
ATOM 844 C C . ILE A 1 115 ? 11.688 -4.312 9.883 1 77.06 115 ILE A C 1
ATOM 846 O O . ILE A 1 115 ? 12.5 -4.863 9.133 1 77.06 115 ILE A O 1
ATOM 850 N N . GLY A 1 116 ? 12.023 -3.457 10.828 1 70.81 116 GLY A N 1
ATOM 851 C CA . GLY A 1 116 ? 13.406 -3.137 11.133 1 70.81 116 GLY A CA 1
ATOM 852 C C . GLY A 1 116 ? 13.969 -2.023 10.273 1 70.81 116 GLY A C 1
ATOM 853 O O . GLY A 1 116 ? 15.164 -1.744 10.312 1 70.81 116 GLY A O 1
ATOM 854 N N . GLY A 1 117 ? 13.07 -1.531 9.438 1 68.94 117 GLY A N 1
ATOM 855 C CA . GLY A 1 117 ? 13.5 -0.411 8.617 1 68.94 117 GLY A CA 1
ATOM 856 C C . GLY A 1 117 ? 14.328 -0.833 7.418 1 68.94 117 GLY A C 1
ATOM 857 O O . GLY A 1 117 ? 15.133 -0.05 6.906 1 68.94 117 GLY A O 1
ATOM 858 N N . ASN A 1 118 ? 14.195 -2.039 7.043 1 77.25 118 ASN A N 1
ATOM 859 C CA . ASN A 1 118 ? 14.914 -2.523 5.867 1 77.25 118 ASN A CA 1
ATOM 860 C C . ASN A 1 118 ? 14.242 -2.057 4.574 1 77.25 118 ASN A C 1
ATOM 862 O O . ASN A 1 118 ? 13.023 -2.121 4.445 1 77.25 118 ASN A O 1
ATOM 866 N N . LEU A 1 119 ? 15.008 -1.307 3.793 1 80.5 119 LEU A N 1
ATOM 867 C CA . LEU A 1 119 ? 14.547 -0.846 2.488 1 80.5 119 LEU A CA 1
ATOM 868 C C . LEU A 1 119 ? 15.484 -1.313 1.383 1 80.5 119 LEU A C 1
ATOM 870 O O . LEU A 1 119 ? 16.703 -1.161 1.493 1 80.5 119 LEU A O 1
ATOM 874 N N . HIS A 1 120 ? 14.922 -1.939 0.479 1 85.38 120 HIS A N 1
ATOM 875 C CA . HIS A 1 120 ? 15.648 -2.359 -0.712 1 85.38 120 HIS A CA 1
ATOM 876 C C . HIS A 1 120 ? 15.062 -1.729 -1.971 1 85.38 120 HIS A C 1
ATOM 878 O O . HIS A 1 120 ? 13.852 -1.796 -2.193 1 85.38 120 HIS A O 1
ATOM 884 N N . ILE A 1 121 ? 15.93 -1.075 -2.654 1 83.75 121 ILE A N 1
ATOM 885 C CA . ILE A 1 121 ? 15.516 -0.486 -3.924 1 83.75 121 ILE A CA 1
ATOM 886 C C . ILE A 1 121 ? 16.25 -1.173 -5.074 1 83.75 121 ILE A C 1
ATOM 888 O O . ILE A 1 121 ? 17.453 -1.432 -4.988 1 83.75 121 ILE A O 1
ATOM 892 N N . ALA A 1 122 ? 15.516 -1.534 -6.008 1 82.88 122 ALA A N 1
ATOM 893 C CA . ALA A 1 122 ? 16.094 -2.25 -7.145 1 82.88 122 ALA A CA 1
ATOM 894 C C . ALA A 1 122 ? 15.516 -1.738 -8.461 1 82.88 122 ALA A C 1
ATOM 896 O O . ALA A 1 122 ? 14.391 -1.246 -8.508 1 82.88 122 ALA A O 1
ATOM 897 N N . MET B 1 1 ? 22.875 -1.113 -0.064 1 21.8 1 MET B N 1
ATOM 898 C CA . MET B 1 1 ? 21.703 -1.334 0.779 1 21.8 1 MET B CA 1
ATOM 899 C C . MET B 1 1 ? 21.359 -0.08 1.577 1 21.8 1 MET B C 1
ATOM 901 O O . MET B 1 1 ? 22.188 0.41 2.352 1 21.8 1 MET B O 1
ATOM 905 N N . MET B 1 2 ? 20.844 0.858 1.065 1 25.7 2 MET B N 1
ATOM 906 C CA . MET B 1 2 ? 20.75 2.098 1.831 1 25.7 2 MET B CA 1
ATOM 907 C C . MET B 1 2 ? 20.094 1.846 3.188 1 25.7 2 MET B C 1
ATOM 909 O O . MET B 1 2 ? 19.062 1.175 3.273 1 25.7 2 MET B O 1
ATOM 913 N N . ASN B 1 3 ? 20.859 1.719 4.27 1 28.05 3 ASN B N 1
ATOM 914 C CA . ASN B 1 3 ? 20.438 1.832 5.66 1 28.05 3 ASN B CA 1
ATOM 915 C C . ASN B 1 3 ? 19.422 2.957 5.852 1 28.05 3 ASN B C 1
ATOM 917 O O . ASN B 1 3 ? 19.797 4.129 5.91 1 28.05 3 ASN B O 1
ATOM 921 N N . GLY B 1 4 ? 18.688 3.291 4.98 1 32.78 4 GLY B N 1
ATOM 922 C CA . GLY B 1 4 ? 17.922 4.523 5.09 1 32.78 4 GLY B CA 1
ATOM 923 C C . GLY B 1 4 ? 17.234 4.688 6.438 1 32.78 4 GLY B C 1
ATOM 924 O O . GLY B 1 4 ? 17.141 3.729 7.207 1 32.78 4 GLY B O 1
ATOM 925 N N . PRO B 1 5 ? 17.188 5.852 6.973 1 35.94 5 PRO B N 1
ATOM 926 C CA . PRO B 1 5 ? 16.562 6.16 8.258 1 35.94 5 PRO B CA 1
ATOM 927 C C . PRO B 1 5 ? 15.414 5.219 8.594 1 35.94 5 PRO B C 1
ATOM 929 O O . PRO B 1 5 ? 14.867 4.566 7.707 1 35.94 5 PRO B O 1
ATOM 932 N N . HIS B 1 6 ? 15.25 4.773 9.883 1 44.12 6 HIS B N 1
ATOM 933 C CA . HIS B 1 6 ? 14.062 4.156 10.469 1 44.12 6 HIS B CA 1
ATOM 934 C C . HIS B 1 6 ? 12.812 4.496 9.672 1 44.12 6 HIS B C 1
ATOM 936 O O . HIS B 1 6 ? 11.969 5.273 10.133 1 44.12 6 HIS B O 1
ATOM 942 N N . ILE B 1 7 ? 13.094 4.961 8.562 1 43.88 7 ILE B N 1
ATOM 943 C CA . ILE B 1 7 ? 11.961 5.438 7.773 1 43.88 7 ILE B CA 1
ATOM 944 C C . ILE B 1 7 ? 10.836 4.402 7.805 1 43.88 7 ILE B C 1
ATOM 946 O O . ILE B 1 7 ? 9.664 4.762 7.922 1 43.88 7 ILE B O 1
ATOM 950 N N . CYS B 1 8 ? 11.039 3.002 7.301 1 55.66 8 CYS B N 1
ATOM 951 C CA . CYS B 1 8 ? 9.961 2.434 6.496 1 55.66 8 CYS B CA 1
ATOM 952 C C . CYS B 1 8 ? 8.883 1.825 7.379 1 55.66 8 CYS B C 1
ATOM 954 O O . CYS B 1 8 ? 9.148 0.891 8.141 1 55.66 8 CYS B O 1
ATOM 956 N N . GLY B 1 9 ? 8.258 2.717 8.008 1 62.72 9 GLY B N 1
ATOM 957 C CA . GLY B 1 9 ? 7.016 2.191 8.547 1 62.72 9 GLY B CA 1
ATOM 958 C C . GLY B 1 9 ? 6.23 1.368 7.547 1 62.72 9 GLY B C 1
ATOM 959 O O . GLY B 1 9 ? 6.785 0.899 6.551 1 62.72 9 GLY B O 1
ATOM 960 N N . PRO B 1 10 ? 5.051 1.089 7.777 1 76.81 10 PRO B N 1
ATOM 961 C CA . PRO B 1 10 ? 4.207 0.129 7.062 1 76.81 10 PRO B CA 1
ATOM 962 C C . PRO B 1 10 ? 3.863 0.587 5.645 1 76.81 10 PRO B C 1
ATOM 964 O O . PRO B 1 10 ? 3.357 -0.201 4.844 1 76.81 10 PRO B O 1
ATOM 967 N N . SER B 1 11 ? 4.258 1.84 5.305 1 90.31 11 SER B N 1
ATOM 968 C CA . SER B 1 11 ? 3.814 2.262 3.98 1 90.31 11 SER B CA 1
ATOM 969 C C . SER B 1 11 ? 4.828 3.197 3.33 1 90.31 11 SER B C 1
ATOM 971 O O . SER B 1 11 ? 5.402 4.059 3.998 1 90.31 11 SER B O 1
ATOM 973 N N . LEU B 1 12 ? 4.965 3.055 1.979 1 92.44 12 LEU B N 1
ATOM 974 C CA . LEU B 1 12 ? 5.773 3.914 1.12 1 92.44 12 LEU B CA 1
ATOM 975 C C . LEU B 1 12 ? 5.121 4.078 -0.25 1 92.44 12 LEU B C 1
ATOM 977 O O . LEU B 1 12 ? 4.527 3.137 -0.777 1 92.44 12 LEU B O 1
ATOM 981 N N . ASP B 1 13 ? 5.234 5.262 -0.803 1 94.5 13 ASP B N 1
ATOM 982 C CA . ASP B 1 13 ? 4.777 5.547 -2.16 1 94.5 13 ASP B CA 1
ATOM 983 C C . ASP B 1 13 ? 5.711 6.535 -2.854 1 94.5 13 ASP B C 1
ATOM 985 O O . ASP B 1 13 ? 6.234 7.453 -2.219 1 94.5 13 ASP B O 1
ATOM 989 N N . ILE B 1 14 ? 5.945 6.289 -4.109 1 93.81 14 ILE B N 1
ATOM 990 C CA . ILE B 1 14 ? 6.844 7.141 -4.883 1 93.81 14 ILE B CA 1
ATOM 991 C C . ILE B 1 14 ? 6.074 7.809 -6.02 1 93.81 14 ILE B C 1
ATOM 993 O O . ILE B 1 14 ? 5.34 7.145 -6.758 1 93.81 14 ILE B O 1
ATOM 997 N N . LYS B 1 15 ? 6.199 9.078 -6.152 1 94.12 15 LYS B N 1
ATOM 998 C CA . LYS B 1 15 ? 5.66 9.844 -7.27 1 94.12 15 LYS B CA 1
ATOM 999 C C . LYS B 1 15 ? 6.629 10.938 -7.703 1 94.12 15 LYS B C 1
ATOM 1001 O O . LYS B 1 15 ? 6.852 11.906 -6.969 1 94.12 15 LYS B O 1
ATOM 1006 N N . GLY B 1 16 ? 7.148 10.758 -8.938 1 92 16 GLY B N 1
ATOM 1007 C CA . GLY B 1 16 ? 8.18 11.688 -9.367 1 92 16 GLY B CA 1
ATOM 1008 C C . GLY B 1 16 ? 9.406 11.664 -8.477 1 92 16 GLY B C 1
ATOM 1009 O O . GLY B 1 16 ? 10.016 10.617 -8.266 1 92 16 GLY B O 1
ATOM 1010 N N . SER B 1 17 ? 9.758 12.836 -7.973 1 93.31 17 SER B N 1
ATOM 1011 C CA . SER B 1 17 ? 10.938 12.945 -7.117 1 93.31 17 SER B CA 1
ATOM 1012 C C . SER B 1 17 ? 10.547 12.938 -5.641 1 93.31 17 SER B C 1
ATOM 1014 O O . SER B 1 17 ? 11.344 13.312 -4.781 1 93.31 17 SER B O 1
ATOM 1016 N N . LYS B 1 18 ? 9.336 12.516 -5.371 1 94.69 18 LYS B N 1
ATOM 1017 C CA . LYS B 1 18 ? 8.867 12.539 -3.99 1 94.69 18 LYS B CA 1
ATOM 1018 C C . LYS B 1 18 ? 8.633 11.125 -3.465 1 94.69 18 LYS B C 1
ATOM 1020 O O . LYS B 1 18 ? 8.188 10.242 -4.207 1 94.69 18 LYS B O 1
ATOM 1025 N N . LEU B 1 19 ? 8.922 10.992 -2.195 1 92.81 19 LEU B N 1
ATOM 1026 C CA . LEU B 1 19 ? 8.672 9.781 -1.417 1 92.81 19 LEU B CA 1
ATOM 1027 C C . LEU B 1 19 ? 7.766 10.078 -0.227 1 92.81 19 LEU B C 1
ATOM 1029 O O . LEU B 1 19 ? 8.031 11 0.548 1 92.81 19 LEU B O 1
ATOM 1033 N N . LEU B 1 20 ? 6.676 9.367 -0.232 1 94.88 20 LEU B N 1
ATOM 1034 C CA . LEU B 1 20 ? 5.723 9.492 0.866 1 94.88 20 LEU B CA 1
ATOM 1035 C C . LEU B 1 20 ? 5.82 8.297 1.807 1 94.88 20 LEU B C 1
ATOM 1037 O O . LEU B 1 20 ? 5.82 7.145 1.359 1 94.88 20 LEU B O 1
ATOM 1041 N N . THR B 1 21 ? 5.961 8.562 3.129 1 92.38 21 THR B N 1
ATOM 1042 C CA . THR B 1 21 ? 5.992 7.457 4.082 1 92.38 21 THR B CA 1
ATOM 1043 C C . THR B 1 21 ? 4.906 7.621 5.137 1 92.38 21 THR B C 1
ATOM 1045 O O . THR B 1 21 ? 4.609 8.742 5.562 1 92.38 21 THR B O 1
ATOM 1048 N N . GLY B 1 22 ? 4.246 6.523 5.406 1 93.19 22 GLY B N 1
ATOM 1049 C CA . GLY B 1 22 ? 3.365 6.387 6.555 1 93.19 22 GLY B CA 1
ATOM 1050 C C . GLY B 1 22 ? 3.891 5.418 7.598 1 93.19 22 GLY B C 1
ATOM 1051 O O . GLY B 1 22 ? 4.219 4.273 7.281 1 93.19 22 GLY B O 1
ATOM 1052 N N . SER B 1 23 ? 3.92 5.871 8.875 1 89.75 23 SER B N 1
ATOM 1053 C CA . SER B 1 23 ? 4.516 5.047 9.922 1 89.75 23 SER B CA 1
ATOM 1054 C C . SER B 1 23 ? 3.555 4.859 11.086 1 89.75 23 SER B C 1
ATOM 1056 O O . SER B 1 23 ? 2.613 5.637 11.258 1 89.75 23 SER B O 1
ATOM 1058 N N . TRP B 1 24 ? 3.896 3.768 11.789 1 89 24 TRP B N 1
ATOM 1059 C CA . TRP B 1 24 ? 3.092 3.479 12.969 1 89 24 TRP B CA 1
ATOM 1060 C C . TRP B 1 24 ? 3.678 4.152 14.203 1 89 24 TRP B C 1
ATOM 1062 O O . TRP B 1 24 ? 4.168 3.475 15.117 1 89 24 TRP B O 1
ATOM 1072 N N . VAL B 1 25 ? 3.609 5.41 14.258 1 89.81 25 VAL B N 1
ATOM 1073 C CA . VAL B 1 25 ? 4.082 6.254 15.344 1 89.81 25 VAL B CA 1
ATOM 1074 C C . VAL B 1 25 ? 3.012 7.281 15.711 1 89.81 25 VAL B C 1
ATOM 1076 O O . VAL B 1 25 ? 2.143 7.594 14.891 1 89.81 25 VAL B O 1
ATOM 1079 N N . PRO B 1 26 ? 3.053 7.797 16.984 1 90.81 26 PRO B N 1
ATOM 1080 C CA . PRO B 1 26 ? 1.952 8.648 17.438 1 90.81 26 PRO B CA 1
ATOM 1081 C C . PRO B 1 26 ? 1.971 10.031 16.797 1 90.81 26 PRO B C 1
ATOM 1083 O O . PRO B 1 26 ? 0.929 10.688 16.703 1 90.81 26 PRO B O 1
ATOM 1086 N N . HIS B 1 27 ? 3.164 10.555 16.391 1 91.62 27 HIS B N 1
ATOM 1087 C CA . HIS B 1 27 ? 3.303 11.883 15.797 1 91.62 27 HIS B CA 1
ATOM 1088 C C . HIS B 1 27 ? 4.242 11.852 14.594 1 91.62 27 HIS B C 1
ATOM 1090 O O . HIS B 1 27 ? 5.113 10.977 14.5 1 91.62 27 HIS B O 1
ATOM 1096 N N . ASP B 1 28 ? 3.965 12.836 13.648 1 94 28 ASP B N 1
ATOM 1097 C CA . ASP B 1 28 ? 4.789 12.953 12.453 1 94 28 ASP B CA 1
ATOM 1098 C C . ASP B 1 28 ? 4.852 11.633 11.688 1 94 28 ASP B C 1
ATOM 1100 O O . ASP B 1 28 ? 5.922 11.219 11.242 1 94 28 ASP B O 1
ATOM 1104 N N . ALA B 1 29 ? 3.658 10.992 11.609 1 93 29 ALA B N 1
ATOM 1105 C CA . ALA B 1 29 ? 3.598 9.656 11.023 1 93 29 ALA B CA 1
ATOM 1106 C C . ALA B 1 29 ? 3.586 9.727 9.5 1 93 29 ALA B C 1
ATOM 1108 O O . ALA B 1 29 ? 3.914 8.75 8.828 1 93 29 ALA B O 1
ATOM 1109 N N . LEU B 1 30 ? 3.156 10.859 8.977 1 95.12 30 LEU B N 1
ATOM 1110 C CA . LEU B 1 30 ? 3.137 11.086 7.531 1 95.12 30 LEU B CA 1
ATOM 1111 C C . LEU B 1 30 ? 4.238 12.047 7.113 1 95.12 30 LEU B C 1
ATOM 1113 O O . LEU B 1 30 ? 4.285 13.188 7.586 1 95.12 30 LEU B O 1
ATOM 1117 N N . GLN B 1 31 ? 5.09 11.516 6.238 1 95.19 31 GLN B N 1
ATOM 1118 C CA . GLN B 1 31 ? 6.254 12.336 5.918 1 95.19 31 GLN B CA 1
ATOM 1119 C C . GLN B 1 31 ? 6.508 12.359 4.414 1 95.19 31 GLN B C 1
ATOM 1121 O O . GLN B 1 31 ? 6.332 11.352 3.729 1 95.19 31 GLN B O 1
ATOM 1126 N N . LEU B 1 32 ? 6.949 13.492 3.998 1 95.56 32 LEU B N 1
ATOM 1127 C CA . LEU B 1 32 ? 7.359 13.711 2.613 1 95.56 32 LEU B CA 1
ATOM 1128 C C . LEU B 1 32 ? 8.875 13.82 2.508 1 95.56 32 LEU B C 1
ATOM 1130 O O . LEU B 1 32 ? 9.508 14.57 3.258 1 95.56 32 LEU B O 1
ATOM 1134 N N . TRP B 1 33 ? 9.422 13.062 1.617 1 93.12 33 TRP B N 1
ATOM 1135 C CA . TRP B 1 33 ? 10.859 13.016 1.399 1 93.12 33 TRP B CA 1
ATOM 1136 C C . TRP B 1 33 ? 11.203 13.359 -0.048 1 93.12 33 TRP B C 1
ATOM 1138 O O . TRP B 1 33 ? 10.383 13.156 -0.949 1 93.12 33 TRP B O 1
ATOM 1148 N N . ASP B 1 34 ? 12.383 13.906 -0.25 1 93.19 34 ASP B N 1
ATOM 1149 C CA . ASP B 1 34 ? 12.977 13.922 -1.585 1 93.19 34 ASP B CA 1
ATOM 1150 C C . ASP B 1 34 ? 13.5 12.539 -1.971 1 93.19 34 ASP B C 1
ATOM 1152 O O . ASP B 1 34 ? 14.352 11.977 -1.277 1 93.19 34 ASP B O 1
ATOM 1156 N N . PHE B 1 35 ? 13 12.023 -2.994 1 87.81 35 PHE B N 1
ATOM 1157 C CA . PHE B 1 35 ? 13.336 10.641 -3.33 1 87.81 35 PHE B CA 1
ATOM 1158 C C . PHE B 1 35 ? 14.781 10.531 -3.793 1 87.81 35 PHE B C 1
ATOM 1160 O O . PHE B 1 35 ? 15.445 9.531 -3.537 1 87.81 35 PHE B O 1
ATOM 1167 N N . ARG B 1 36 ? 15.312 11.484 -4.492 1 88.12 36 ARG B N 1
ATOM 1168 C CA . ARG B 1 36 ? 16.656 11.445 -5.043 1 88.12 36 ARG B CA 1
ATOM 1169 C C . ARG B 1 36 ? 17.703 11.555 -3.938 1 88.12 36 ARG B C 1
ATOM 1171 O O . ARG B 1 36 ? 18.656 10.773 -3.902 1 88.12 36 ARG B O 1
ATOM 1178 N N . SER B 1 37 ? 17.469 12.336 -2.99 1 88.94 37 SER B N 1
ATOM 1179 C CA . SER B 1 37 ? 18.453 12.555 -1.932 1 88.94 37 SER B CA 1
ATOM 1180 C C . SER B 1 37 ? 18.109 11.734 -0.69 1 88.94 37 SER B C 1
ATOM 1182 O O . SER B 1 37 ? 18.953 11.602 0.211 1 88.94 37 SER B O 1
ATOM 1184 N N . LEU B 1 38 ? 16.859 11.273 -0.64 1 85.25 38 LEU B N 1
ATOM 1185 C CA . LEU B 1 38 ? 16.328 10.539 0.501 1 85.25 38 LEU B CA 1
ATOM 1186 C C . LEU B 1 38 ? 16.406 11.375 1.772 1 85.25 38 LEU B C 1
ATOM 1188 O O . LEU B 1 38 ? 16.656 10.844 2.857 1 85.25 38 LEU B O 1
ATOM 1192 N N . LYS B 1 39 ? 16.328 12.617 1.559 1 91.25 39 LYS B N 1
ATOM 1193 C CA . LYS B 1 39 ? 16.25 13.531 2.695 1 91.25 39 LYS B CA 1
ATOM 1194 C C . LYS B 1 39 ? 14.797 13.898 3.002 1 91.25 39 LYS B C 1
ATOM 1196 O O . LYS B 1 39 ? 13.992 14.094 2.086 1 91.25 39 LYS B O 1
ATOM 1201 N N . LEU B 1 40 ? 14.602 14.023 4.309 1 93.06 40 LEU B N 1
ATOM 1202 C CA . LEU B 1 40 ? 13.273 14.445 4.746 1 93.06 40 LEU B CA 1
ATOM 1203 C C . LEU B 1 40 ? 12.992 15.883 4.32 1 93.06 40 LEU B C 1
ATOM 1205 O O . LEU B 1 40 ? 13.797 16.781 4.59 1 93.06 40 LEU B O 1
ATOM 1209 N N . GLU B 1 41 ? 11.969 16.062 3.574 1 95.75 41 GLU B N 1
ATOM 1210 C CA . GLU B 1 41 ? 11.539 17.422 3.242 1 95.75 41 GLU B CA 1
ATOM 1211 C C . GLU B 1 41 ? 10.703 18.016 4.363 1 95.75 41 GLU B C 1
ATOM 1213 O O . GLU B 1 41 ? 11.039 19.078 4.906 1 95.75 41 GLU B O 1
ATOM 1218 N N . LYS B 1 42 ? 9.609 17.359 4.766 1 95.44 42 LYS B N 1
ATOM 1219 C CA . LYS B 1 42 ? 8.734 17.828 5.84 1 95.44 42 LYS B CA 1
ATOM 1220 C C . LYS B 1 42 ? 7.785 16.734 6.301 1 95.44 42 LYS B C 1
ATOM 1222 O O . LYS B 1 42 ? 7.426 15.844 5.52 1 95.44 42 LYS B O 1
ATOM 1227 N N . PRO B 1 43 ? 7.422 16.859 7.621 1 95.62 43 PRO B N 1
ATOM 1228 C CA . PRO B 1 43 ? 6.23 16.094 8 1 95.62 43 PRO B CA 1
ATOM 1229 C C . PRO B 1 43 ? 4.945 16.672 7.422 1 95.62 43 PRO B C 1
ATOM 1231 O O . PRO B 1 43 ? 4.879 17.875 7.137 1 95.62 43 PRO B O 1
ATOM 1234 N N . ILE B 1 44 ? 4.035 15.852 7.141 1 96.94 44 ILE B N 1
ATOM 1235 C CA . ILE B 1 44 ? 2.693 16.281 6.758 1 96.94 44 ILE B CA 1
ATOM 1236 C C . ILE B 1 44 ? 1.743 16.109 7.941 1 96.94 44 ILE B C 1
ATOM 1238 O O . ILE B 1 44 ? 1.507 14.992 8.406 1 96.94 44 ILE B O 1
ATOM 1242 N N . PRO B 1 45 ? 1.242 17.188 8.422 1 96.31 45 PRO B N 1
ATOM 1243 C CA . PRO B 1 45 ? 0.31 17.047 9.539 1 96.31 45 PRO B CA 1
ATOM 1244 C C . PRO B 1 45 ? -0.883 16.156 9.211 1 96.31 45 PRO B C 1
ATOM 1246 O O . PRO B 1 45 ? -1.542 16.359 8.188 1 96.31 45 PRO B O 1
ATOM 1249 N N . PHE B 1 46 ? -1.085 15.172 9.969 1 96.44 46 PHE B N 1
ATOM 1250 C CA . PHE B 1 46 ? -2.223 14.266 9.828 1 96.44 46 PHE B CA 1
ATOM 1251 C C . PHE B 1 46 ? -3.295 14.586 10.859 1 96.44 46 PHE B C 1
ATOM 1253 O O . PHE B 1 46 ? -3.002 14.695 12.055 1 96.44 46 PHE B O 1
ATOM 1260 N N . PRO B 1 47 ? -4.531 14.703 10.375 1 94.69 47 PRO B N 1
ATOM 1261 C CA . PRO B 1 47 ? -5.605 15.07 11.305 1 94.69 47 PRO B CA 1
ATOM 1262 C C . PRO B 1 47 ? -5.934 13.953 12.297 1 94.69 47 PRO B C 1
ATOM 1264 O O . PRO B 1 47 ? -6.09 12.797 11.898 1 94.69 47 PRO B O 1
ATOM 1267 N N . VAL B 1 48 ? -5.996 14.281 13.531 1 92.88 48 VAL B N 1
ATOM 1268 C CA . VAL B 1 48 ? -6.41 13.336 14.562 1 92.88 48 VAL B CA 1
ATOM 1269 C C . VAL B 1 48 ? -7.336 14.031 15.562 1 92.88 48 VAL B C 1
ATOM 1271 O O . VAL B 1 48 ? -7.227 15.242 15.781 1 92.88 48 VAL B O 1
ATOM 1274 N N . GLY B 1 49 ? -8.32 13.258 16.047 1 87.81 49 GLY B N 1
ATOM 1275 C CA . GLY B 1 49 ? -9.156 13.805 17.094 1 87.81 49 GLY B CA 1
ATOM 1276 C C . GLY B 1 49 ? -8.43 13.969 18.422 1 87.81 49 GLY B C 1
ATOM 1277 O O . GLY B 1 49 ? -7.297 13.508 18.562 1 87.81 49 GLY B O 1
ATOM 1278 N N . SER B 1 50 ? -9.133 14.68 19.328 1 87.25 50 SER B N 1
ATOM 1279 C CA . SER B 1 50 ? -8.57 14.875 20.672 1 87.25 50 SER B CA 1
ATOM 1280 C C . SER B 1 50 ? -8.266 13.539 21.344 1 87.25 50 SER B C 1
ATOM 1282 O O . SER B 1 50 ? -9.102 12.633 21.344 1 87.25 50 SER B O 1
ATOM 1284 N N . GLY B 1 51 ? -7.035 13.367 21.844 1 86.31 51 GLY B N 1
ATOM 1285 C CA . GLY B 1 51 ? -6.637 12.164 22.547 1 86.31 51 GLY B CA 1
ATOM 1286 C C . GLY B 1 51 ? -6.223 11.039 21.625 1 86.31 51 GLY B C 1
ATOM 1287 O O . GLY B 1 51 ? -5.812 9.969 22.078 1 86.31 51 GLY B O 1
ATOM 1288 N N . GLN B 1 52 ? -6.441 11.219 20.406 1 88.75 52 GLN B N 1
ATOM 1289 C CA . GLN B 1 52 ? -6.027 10.211 19.438 1 88.75 52 GLN B CA 1
ATOM 1290 C C . GLN B 1 52 ? -4.609 10.469 18.938 1 88.75 52 GLN B C 1
ATOM 1292 O O . GLN B 1 52 ? -4.098 11.586 19.062 1 88.75 52 GLN B O 1
ATOM 1297 N N . ASN B 1 53 ? -3.982 9.336 18.438 1 92 53 ASN B N 1
ATOM 1298 C CA . ASN B 1 53 ? -2.676 9.398 17.797 1 92 53 ASN B CA 1
ATOM 1299 C C . ASN B 1 53 ? -2.756 8.992 16.328 1 92 53 ASN B C 1
ATOM 1301 O O . ASN B 1 53 ? -3.789 8.508 15.867 1 92 53 ASN B O 1
ATOM 1305 N N . GLU B 1 54 ? -1.775 9.188 15.57 1 92.56 54 GLU B N 1
ATOM 1306 C CA . GLU B 1 54 ? -1.827 9.031 14.117 1 92.56 54 GLU B CA 1
ATOM 1307 C C . GLU B 1 54 ? -1.708 7.57 13.711 1 92.56 54 GLU B C 1
ATOM 1309 O O . GLU B 1 54 ? -2.619 7.016 13.094 1 92.56 54 GLU B O 1
ATOM 1314 N N . TYR B 1 55 ? -0.759 6.746 14.125 1 92.19 55 TYR B N 1
ATOM 1315 C CA . TYR B 1 55 ? -0.524 5.332 13.852 1 92.19 55 TYR B CA 1
ATOM 1316 C C . TYR B 1 55 ? -1.003 4.953 12.461 1 92.19 55 TYR B C 1
ATOM 1318 O O . TYR B 1 55 ? -2.043 4.312 12.305 1 92.19 55 TYR B O 1
ATOM 1326 N N . LEU B 1 56 ? -0.186 5.305 11.445 1 92.62 56 LEU B N 1
ATOM 1327 C CA . LEU B 1 56 ? -0.574 5.098 10.055 1 92.62 56 LEU B CA 1
ATOM 1328 C C . LEU B 1 56 ? -0.08 3.748 9.547 1 92.62 56 LEU B C 1
ATOM 1330 O O . LEU B 1 56 ? 1.063 3.363 9.805 1 92.62 56 LEU B O 1
ATOM 1334 N N . TYR B 1 57 ? -0.97 3.078 8.812 1 90.69 57 TYR B N 1
ATOM 1335 C CA . TYR B 1 57 ? -0.616 1.829 8.148 1 90.69 57 TYR B CA 1
ATOM 1336 C C . TYR B 1 57 ? -0.417 2.043 6.652 1 90.69 57 TYR B C 1
ATOM 1338 O O . TYR B 1 57 ? 0.341 1.312 6.012 1 90.69 57 TYR B O 1
ATOM 1346 N N . ALA B 1 58 ? -1.131 3.029 6.109 1 93.25 58 ALA B N 1
ATOM 1347 C CA . ALA B 1 58 ? -1.176 3.189 4.656 1 93.25 58 ALA B CA 1
ATOM 1348 C C . ALA B 1 58 ? -1.097 4.66 4.266 1 93.25 58 ALA B C 1
ATOM 1350 O O . ALA B 1 58 ? -1.688 5.52 4.922 1 93.25 58 ALA B O 1
ATOM 1351 N N . ALA B 1 59 ? -0.341 4.938 3.213 1 95.56 59 ALA B N 1
ATOM 1352 C CA . ALA B 1 59 ? -0.231 6.27 2.625 1 95.56 59 ALA B CA 1
ATOM 1353 C C . ALA B 1 59 ? 0.082 6.188 1.135 1 95.56 59 ALA B C 1
ATOM 1355 O O . ALA B 1 59 ? 0.902 5.367 0.71 1 95.56 59 ALA B O 1
ATOM 1356 N N . ARG B 1 60 ? -0.63 6.992 0.384 1 96.81 60 ARG B N 1
ATOM 1357 C CA . ARG B 1 60 ? -0.42 7.008 -1.061 1 96.81 60 ARG B CA 1
ATOM 1358 C C . ARG B 1 60 ? -0.654 8.406 -1.63 1 96.81 60 ARG B C 1
ATOM 1360 O O . ARG B 1 60 ? -1.537 9.133 -1.168 1 96.81 60 ARG B O 1
ATOM 1367 N N . PHE B 1 61 ? 0.145 8.641 -2.697 1 97.25 61 PHE B N 1
ATOM 1368 C CA . PHE B 1 61 ? -0.171 9.836 -3.479 1 97.25 61 PHE B CA 1
ATOM 1369 C C . PHE B 1 61 ? -1.436 9.625 -4.301 1 97.25 61 PHE B C 1
ATOM 1371 O O . PHE B 1 61 ? -1.593 8.586 -4.953 1 97.25 61 PHE B O 1
ATOM 1378 N N . CYS B 1 62 ? -2.32 10.586 -4.227 1 97 62 CYS B N 1
ATOM 1379 C CA . CYS B 1 62 ? -3.455 10.586 -5.145 1 97 62 CYS B CA 1
ATOM 1380 C C . CYS B 1 62 ? -3.1 11.273 -6.457 1 97 62 CYS B C 1
ATOM 1382 O O . CYS B 1 62 ? -3.49 10.812 -7.531 1 97 62 CYS B O 1
ATOM 1384 N N . ASN B 1 63 ? -2.516 12.375 -6.363 1 95.5 63 ASN B N 1
ATOM 1385 C CA . ASN B 1 63 ? -1.985 13.148 -7.48 1 95.5 63 ASN B CA 1
ATOM 1386 C C . ASN B 1 63 ? -0.823 14.039 -7.043 1 95.5 63 ASN B C 1
ATOM 138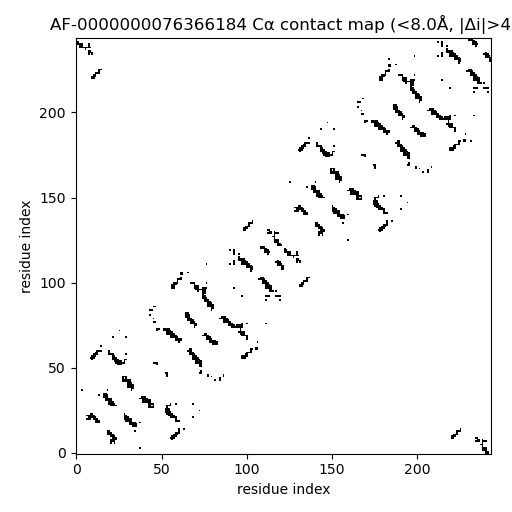8 O O . ASN B 1 63 ? -0.132 13.727 -6.07 1 95.5 63 ASN B O 1
ATOM 1392 N N . SER B 1 64 ? -0.543 15.055 -7.781 1 95.31 64 SER B N 1
ATOM 1393 C CA . SER B 1 64 ? 0.661 15.844 -7.539 1 95.31 64 SER B CA 1
ATOM 1394 C C . SER B 1 64 ? 0.499 16.75 -6.32 1 95.31 64 SER B C 1
ATOM 1396 O O . SER B 1 64 ? 1.466 17.359 -5.863 1 95.31 64 SER B O 1
ATOM 1398 N N . GLN B 1 65 ? -0.721 16.812 -5.738 1 96.81 65 GLN B N 1
ATOM 1399 C CA . GLN B 1 65 ? -0.93 17.75 -4.637 1 96.81 65 GLN B CA 1
ATOM 1400 C C . GLN B 1 65 ? -1.564 17.047 -3.436 1 96.81 65 GLN B C 1
ATOM 1402 O O . GLN B 1 65 ? -1.569 17.594 -2.328 1 96.81 65 GLN B O 1
ATOM 1407 N N . VAL B 1 66 ? -2.16 15.906 -3.723 1 97.38 66 VAL B N 1
ATOM 1408 C CA . VAL B 1 66 ? -3.008 15.289 -2.707 1 97.38 66 VAL B CA 1
ATOM 1409 C C . VAL B 1 66 ? -2.473 13.906 -2.357 1 97.38 66 VAL B C 1
ATOM 1411 O O . VAL B 1 66 ? -2.076 13.141 -3.244 1 97.38 66 VAL B O 1
ATOM 1414 N N . ALA B 1 67 ? -2.387 13.633 -1.075 1 97.94 67 ALA B N 1
ATOM 1415 C CA . ALA B 1 67 ? -2.104 12.305 -0.552 1 97.94 67 ALA B CA 1
ATOM 1416 C C . ALA B 1 67 ? -3.254 11.797 0.317 1 97.94 67 ALA B C 1
ATOM 1418 O O . ALA B 1 67 ? -3.98 12.594 0.918 1 97.94 67 ALA B O 1
ATOM 1419 N N . ILE B 1 68 ? -3.418 10.492 0.356 1 97.56 68 ILE B N 1
ATOM 1420 C CA . ILE B 1 68 ? -4.379 9.852 1.253 1 97.56 68 ILE B CA 1
ATOM 1421 C C . ILE B 1 68 ? -3.646 8.906 2.203 1 97.56 68 ILE B C 1
ATOM 1423 O O . ILE B 1 68 ? -2.705 8.219 1.802 1 97.56 68 ILE B O 1
ATOM 1427 N N . ALA B 1 69 ? -4.012 8.93 3.455 1 96.5 69 ALA B N 1
ATOM 1428 C CA . ALA B 1 69 ? -3.393 8.078 4.469 1 96.5 69 ALA B CA 1
ATOM 1429 C C . ALA B 1 69 ? -4.402 7.68 5.539 1 96.5 69 ALA B C 1
ATOM 1431 O O . ALA B 1 69 ? -5.426 8.344 5.719 1 96.5 69 ALA B O 1
ATOM 1432 N N . GLY B 1 70 ? -4.141 6.547 6.156 1 94.56 70 GLY B N 1
ATOM 1433 C CA . GLY B 1 70 ? -4.98 6.055 7.234 1 94.56 70 GLY B CA 1
ATOM 1434 C C . GLY B 1 70 ? -4.328 4.953 8.047 1 94.56 70 GLY B C 1
ATOM 1435 O O . GLY B 1 70 ? -3.303 4.402 7.645 1 94.56 70 GLY B O 1
ATOM 1436 N N . GLY B 1 71 ? -4.926 4.746 9.211 1 91.81 71 GLY B N 1
ATOM 1437 C CA . GLY B 1 71 ? -4.383 3.715 10.078 1 91.81 71 GLY B CA 1
ATOM 1438 C C . GLY B 1 71 ? -5.289 3.383 11.25 1 91.81 71 GLY B C 1
ATOM 1439 O O . GLY B 1 71 ? -6.516 3.363 11.102 1 91.81 71 GLY B O 1
ATOM 1440 N N . SER B 1 72 ? -4.57 3.047 12.305 1 88.38 72 SER B N 1
ATOM 1441 C CA . SER B 1 72 ? -5.309 2.545 13.461 1 88.38 72 SER B CA 1
ATOM 1442 C C . SER B 1 72 ? -5.609 3.662 14.453 1 88.38 72 SER B C 1
ATOM 1444 O O . SER B 1 72 ? -6.445 3.5 15.344 1 88.38 72 SER B O 1
ATOM 1446 N N . GLY B 1 73 ? -4.961 4.699 14.367 1 87.94 73 GLY B N 1
ATOM 1447 C CA . GLY B 1 73 ? -5.152 5.766 15.336 1 87.94 73 GLY B CA 1
ATOM 1448 C C . GLY B 1 73 ? -6.496 6.453 15.211 1 87.94 73 GLY B C 1
ATOM 1449 O O . GLY B 1 73 ? -7.16 6.723 16.219 1 87.94 73 GLY B O 1
ATOM 1450 N N . THR B 1 74 ? -6.887 6.742 13.992 1 84.44 74 THR B N 1
ATOM 1451 C CA . THR B 1 74 ? -8.125 7.469 13.742 1 84.44 74 THR B CA 1
ATOM 1452 C C . THR B 1 74 ? -9.211 6.527 13.227 1 84.44 74 THR B C 1
ATOM 1454 O O . THR B 1 74 ? -10.391 6.887 13.195 1 84.44 74 THR B O 1
ATOM 1457 N N . THR B 1 75 ? -8.914 5.371 12.812 1 88.94 75 THR B N 1
ATOM 1458 C CA . THR B 1 75 ? -9.797 4.402 12.172 1 88.94 75 THR B CA 1
ATOM 1459 C C . THR B 1 75 ? -10.492 5.023 10.961 1 88.94 75 THR B C 1
ATOM 1461 O O . THR B 1 75 ? -11.68 4.801 10.742 1 88.94 75 THR B O 1
ATOM 1464 N N . SER B 1 76 ? -9.812 5.953 10.32 1 91.88 76 SER B N 1
ATOM 1465 C CA . SER B 1 76 ? -10.25 6.641 9.109 1 91.88 76 SER B CA 1
ATOM 1466 C C . SER B 1 76 ? -9.078 6.953 8.188 1 91.88 76 SER B C 1
ATOM 1468 O O . SER B 1 76 ? -7.918 6.809 8.586 1 91.88 76 SER B O 1
ATOM 1470 N N . ALA B 1 77 ? -9.469 7.258 6.996 1 95.5 77 ALA B N 1
ATOM 1471 C CA . ALA B 1 77 ? -8.492 7.785 6.051 1 95.5 77 ALA B CA 1
ATOM 1472 C C . ALA B 1 77 ? -8.773 9.25 5.73 1 95.5 77 ALA B C 1
ATOM 1474 O O . ALA B 1 77 ? -9.93 9.656 5.629 1 95.5 77 ALA B O 1
ATOM 1475 N N . HIS B 1 78 ? -7.699 10.008 5.609 1 97.31 78 HIS B N 1
ATOM 1476 C CA . HIS B 1 78 ? -7.809 11.414 5.246 1 97.31 78 HIS B CA 1
ATOM 1477 C C . HIS B 1 78 ? -7.07 11.711 3.943 1 97.31 78 HIS B C 1
ATOM 1479 O O . HIS B 1 78 ? -5.961 11.211 3.73 1 97.31 78 HIS B O 1
ATOM 1485 N N . ALA B 1 79 ? -7.738 12.438 3.078 1 97.38 79 ALA B N 1
ATOM 1486 C CA . ALA B 1 79 ? -7.055 13.062 1.949 1 97.38 79 ALA B CA 1
ATOM 1487 C C . ALA B 1 79 ? -6.527 14.438 2.324 1 97.38 79 ALA B C 1
ATOM 1489 O O . ALA B 1 79 ? -7.266 15.273 2.857 1 97.38 79 ALA B O 1
ATOM 1490 N N . ILE B 1 80 ? -5.246 14.656 2.047 1 98 80 ILE B N 1
ATOM 1491 C CA . ILE B 1 80 ? -4.582 15.883 2.484 1 98 80 ILE B CA 1
ATOM 1492 C C . ILE B 1 80 ? -3.877 16.531 1.3 1 98 80 ILE B C 1
ATOM 1494 O O . ILE B 1 80 ? -3.188 15.867 0.53 1 98 80 ILE B O 1
ATOM 1498 N N . ASN B 1 81 ? -4.152 17.844 1.082 1 98.25 81 ASN B N 1
ATOM 1499 C CA . ASN B 1 81 ? -3.227 18.594 0.243 1 98.25 81 ASN B CA 1
ATOM 1500 C C . ASN B 1 81 ? -1.869 18.766 0.919 1 98.25 81 ASN B C 1
ATOM 1502 O O . ASN B 1 81 ? -1.732 19.562 1.85 1 98.25 81 ASN B O 1
ATOM 1506 N N . TYR B 1 82 ? -0.882 17.969 0.473 1 96.5 82 TYR B N 1
ATOM 1507 C CA . TYR B 1 82 ? 0.359 17.922 1.238 1 96.5 82 TYR B CA 1
ATOM 1508 C C . TYR B 1 82 ? 1.244 19.109 0.902 1 96.5 82 TYR B C 1
ATOM 1510 O O . TYR B 1 82 ? 2.314 19.281 1.49 1 96.5 82 TYR B O 1
ATOM 1518 N N . GLN B 1 83 ? 0.854 19.969 -0.034 1 94.31 83 GLN B N 1
ATOM 1519 C CA . GLN B 1 83 ? 1.521 21.234 -0.286 1 94.31 83 GLN B CA 1
ATOM 1520 C C . GLN B 1 83 ? 1.035 22.312 0.679 1 94.31 83 GLN B C 1
ATOM 1522 O O . GLN B 1 83 ? 1.843 23.031 1.278 1 94.31 83 GLN B O 1
ATOM 1527 N N . THR B 1 84 ? -0.24 22.391 0.875 1 95.69 84 THR B N 1
ATOM 1528 C CA . THR B 1 84 ? -0.82 23.406 1.763 1 95.69 84 THR B CA 1
ATOM 1529 C C . THR B 1 84 ? -1.062 22.812 3.152 1 95.69 84 THR B C 1
ATOM 1531 O O . THR B 1 84 ? -1.305 23.562 4.109 1 95.69 84 THR B O 1
ATOM 1534 N N . THR B 1 85 ? -1.116 21.5 3.264 1 94.31 85 THR B N 1
ATOM 1535 C CA . THR B 1 85 ? -1.354 20.734 4.48 1 94.31 85 THR B CA 1
ATOM 1536 C C . THR B 1 85 ? -2.828 20.797 4.875 1 94.31 85 THR B C 1
ATOM 1538 O O . THR B 1 85 ? -3.176 20.547 6.031 1 94.31 85 THR B O 1
ATOM 1541 N N . GLN B 1 86 ? -3.598 21.141 3.979 1 96.12 86 GLN B N 1
ATOM 1542 C CA . GLN B 1 86 ? -5.035 21.203 4.234 1 96.12 86 GLN B CA 1
ATOM 1543 C C . GLN B 1 86 ? -5.652 19.812 4.215 1 96.12 86 GLN B C 1
ATOM 1545 O O . GLN B 1 86 ? -5.332 18.984 3.35 1 96.12 86 GLN B O 1
ATOM 1550 N N . ASP B 1 87 ? -6.52 19.516 5.207 1 96.69 87 ASP B N 1
ATOM 1551 C CA . ASP B 1 87 ? -7.344 18.312 5.199 1 96.69 87 ASP B CA 1
ATOM 1552 C C . ASP B 1 87 ? -8.516 18.453 4.227 1 96.69 87 ASP B C 1
ATOM 1554 O O . ASP B 1 87 ? -9.391 19.297 4.426 1 96.69 87 ASP B O 1
ATOM 1558 N N . LEU B 1 88 ? -8.562 17.641 3.197 1 96.19 88 LEU B N 1
ATOM 1559 C CA . LEU B 1 88 ? -9.531 17.797 2.119 1 96.19 88 LEU B CA 1
ATOM 1560 C C . LEU B 1 88 ? -10.766 16.938 2.369 1 96.19 88 LEU B C 1
ATOM 1562 O O . LEU B 1 88 ? -11.82 17.172 1.766 1 96.19 88 LEU B O 1
ATOM 1566 N N . GLY B 1 89 ? -10.641 15.828 3.201 1 94.88 89 GLY B N 1
ATOM 1567 C CA . GLY B 1 89 ? -11.766 14.953 3.486 1 94.88 89 GLY B CA 1
ATOM 1568 C C . GLY B 1 89 ? -11.375 13.703 4.242 1 94.88 89 GLY B C 1
ATOM 1569 O O . GLY B 1 89 ? -10.195 13.367 4.34 1 94.88 89 GLY B O 1
ATOM 1570 N N . GLU B 1 90 ? -12.445 13.07 4.766 1 94.5 90 GLU B N 1
ATOM 1571 C CA . GLU B 1 90 ? -12.266 11.883 5.59 1 94.5 90 GLU B CA 1
ATOM 1572 C C . GLU B 1 90 ? -13.148 10.734 5.094 1 94.5 90 GLU B C 1
ATOM 1574 O O . GLU B 1 90 ? -14.289 10.961 4.676 1 94.5 90 GLU B O 1
ATOM 1579 N N . ILE B 1 91 ? -12.562 9.547 5.062 1 91.88 91 ILE B N 1
ATOM 1580 C CA . ILE B 1 91 ? -13.328 8.328 4.844 1 91.88 91 ILE B CA 1
ATOM 1581 C C . ILE B 1 91 ? -13.281 7.457 6.098 1 91.88 91 ILE B C 1
ATOM 1583 O O . ILE B 1 91 ? -12.203 7.027 6.52 1 91.88 91 ILE B O 1
ATOM 1587 N N . GLU B 1 92 ? -14.414 7.156 6.602 1 89.5 92 GLU B N 1
ATOM 1588 C CA . GLU B 1 92 ? -14.5 6.32 7.797 1 89.5 92 GLU B CA 1
ATOM 1589 C C . GLU B 1 92 ? -14.852 4.879 7.438 1 89.5 92 GLU B C 1
ATOM 1591 O O . GLU B 1 92 ? -15.625 4.633 6.508 1 89.5 92 GLU B O 1
ATOM 1596 N N . L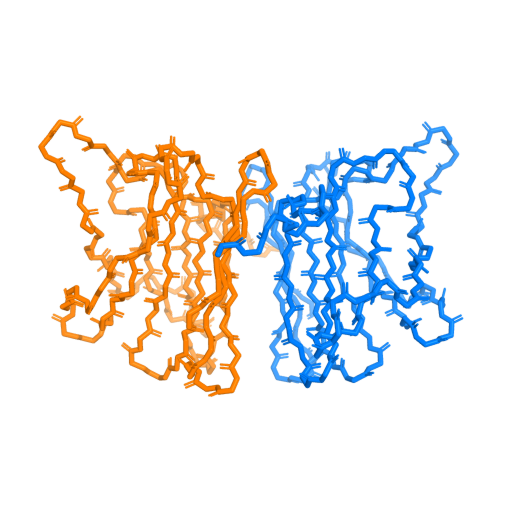EU B 1 93 ? -14.219 4.047 8.227 1 85.12 93 LEU B N 1
ATOM 1597 C CA . LEU B 1 93 ? -14.523 2.633 8.055 1 85.12 93 LEU B CA 1
ATOM 1598 C C . LEU B 1 93 ? -15.289 2.086 9.25 1 85.12 93 LEU B C 1
ATOM 1600 O O . LEU B 1 93 ? -15.008 0.98 9.719 1 85.12 93 LEU B O 1
ATOM 1604 N N . GLY B 1 94 ? -16.188 2.859 9.797 1 84.56 94 GLY B N 1
ATOM 1605 C CA . GLY B 1 94 ? -17.062 2.398 10.852 1 84.56 94 GLY B CA 1
ATOM 1606 C C . GLY B 1 94 ? -16.328 1.956 12.102 1 84.56 94 GLY B C 1
ATOM 1607 O O . GLY B 1 94 ? -16.656 0.934 12.703 1 84.56 94 GLY B O 1
ATOM 1608 N N . GLY B 1 95 ? -15.289 2.574 12.398 1 86.44 95 GLY B N 1
ATOM 1609 C CA . GLY B 1 95 ? -14.57 2.268 13.617 1 86.44 95 GLY B CA 1
ATOM 1610 C C . GLY B 1 95 ? -13.492 1.22 13.422 1 86.44 95 GLY B C 1
ATOM 1611 O O . GLY B 1 95 ? -12.789 0.858 14.375 1 86.44 95 GLY B O 1
ATOM 1612 N N . ASN B 1 96 ? -13.375 0.782 12.25 1 87 96 ASN B N 1
ATOM 1613 C CA . ASN B 1 96 ? -12.375 -0.242 11.969 1 87 96 ASN B CA 1
ATOM 1614 C C . ASN B 1 96 ? -11.062 0.373 11.477 1 87 96 ASN B C 1
ATOM 1616 O O . ASN B 1 96 ? -11.062 1.445 10.875 1 87 96 ASN B O 1
ATOM 1620 N N . THR B 1 97 ? -9.984 -0.307 11.742 1 88.94 97 THR B N 1
ATOM 1621 C CA . THR B 1 97 ? -8.648 0.114 11.344 1 88.94 97 THR B CA 1
ATOM 1622 C C . THR B 1 97 ? -8.516 0.132 9.828 1 88.94 97 THR B C 1
ATOM 1624 O O . THR B 1 97 ? -8.961 -0.795 9.148 1 88.94 97 THR B O 1
ATOM 1627 N N . VAL B 1 98 ? -7.938 1.223 9.32 1 91.56 98 VAL B N 1
ATOM 1628 C CA . VAL B 1 98 ? -7.562 1.293 7.914 1 91.56 98 VAL B CA 1
ATOM 1629 C C . VAL B 1 98 ? -6.234 0.572 7.695 1 91.56 98 VAL B C 1
ATOM 1631 O O . VAL B 1 98 ? -5.227 0.907 8.328 1 91.56 98 VAL B O 1
ATOM 1634 N N . GLN B 1 99 ? -6.246 -0.336 6.809 1 90.62 99 GLN B N 1
ATOM 1635 C CA . GLN B 1 99 ? -5.027 -1.096 6.559 1 90.62 99 GLN B CA 1
ATOM 1636 C C . GLN B 1 99 ? -4.426 -0.741 5.203 1 90.62 99 GLN B C 1
ATOM 1638 O O . GLN B 1 99 ? -3.213 -0.864 5.004 1 90.62 99 GLN B O 1
ATOM 1643 N N . THR B 1 100 ? -5.266 -0.361 4.258 1 92.12 100 THR B N 1
ATOM 1644 C CA . THR B 1 100 ? -4.77 -0.034 2.926 1 92.12 100 THR B CA 1
ATOM 1645 C C . THR B 1 100 ? -5.605 1.076 2.297 1 92.12 100 THR B C 1
ATOM 1647 O O . THR B 1 100 ? -6.793 1.208 2.592 1 92.12 100 THR B O 1
ATOM 1650 N N . VAL B 1 101 ? -4.938 1.873 1.477 1 94.31 101 VAL B N 1
ATOM 1651 C CA . VAL B 1 101 ? -5.566 2.898 0.65 1 94.31 101 VAL B CA 1
ATOM 1652 C C . VAL B 1 101 ? -5.047 2.801 -0.781 1 94.31 101 VAL B C 1
ATOM 1654 O O . VAL B 1 101 ? -3.895 2.418 -1.004 1 94.31 101 VAL B O 1
ATOM 1657 N N . GLU B 1 102 ? -5.914 3.102 -1.684 1 94.44 102 GLU B N 1
ATOM 1658 C CA . GLU B 1 102 ? -5.543 3.109 -3.096 1 94.44 102 GLU B CA 1
ATOM 1659 C C . GLU B 1 102 ? -6.191 4.277 -3.83 1 94.44 102 GLU B C 1
ATOM 1661 O O . GLU B 1 102 ? -7.316 4.672 -3.512 1 94.44 102 GLU B O 1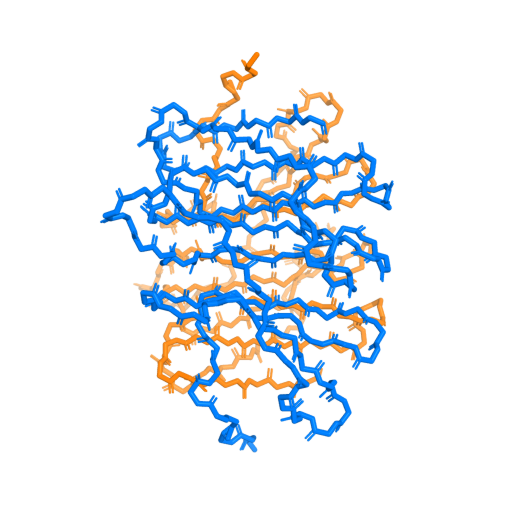
ATOM 1666 N N . SER B 1 103 ? -5.395 4.828 -4.695 1 94.31 103 SER B N 1
ATOM 1667 C CA . SER B 1 103 ? -5.914 5.875 -5.566 1 94.31 103 SER B CA 1
ATOM 1668 C C . SER B 1 103 ? -5.738 5.508 -7.039 1 94.31 103 SER B C 1
ATOM 1670 O O . SER B 1 103 ? -4.695 4.98 -7.434 1 94.31 10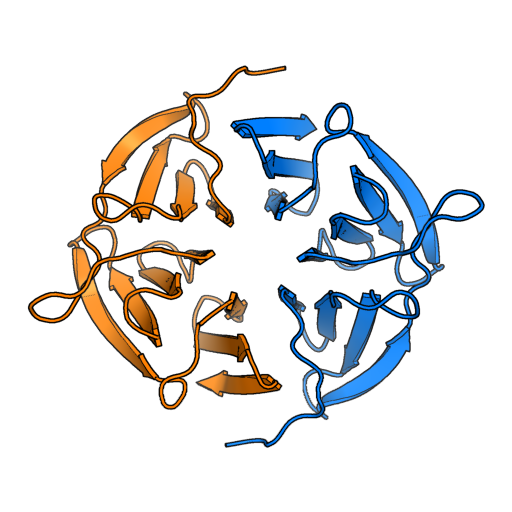3 SER B O 1
ATOM 1672 N N . ALA B 1 104 ? -6.77 5.746 -7.773 1 92 104 ALA B N 1
ATOM 1673 C CA . ALA B 1 104 ? -6.734 5.477 -9.211 1 92 104 ALA B CA 1
ATOM 1674 C C . ALA B 1 104 ? -7.316 6.641 -10 1 92 104 ALA B C 1
ATOM 1676 O O . ALA B 1 104 ? -7.934 7.543 -9.43 1 92 104 ALA B O 1
ATOM 1677 N N . LEU B 1 105 ? -6.992 6.676 -11.367 1 90.75 105 LEU B N 1
ATOM 1678 C CA . LEU B 1 105 ? -7.52 7.676 -12.289 1 90.75 105 LEU B CA 1
ATOM 1679 C C . LEU B 1 105 ? -7.145 9.086 -11.836 1 90.75 105 LEU B C 1
ATOM 1681 O O . LEU B 1 105 ? -8 9.969 -11.773 1 90.75 105 LEU B O 1
ATOM 1685 N N . GLY B 1 106 ? -5.867 9.195 -11.352 1 87.88 106 GLY B N 1
ATOM 1686 C CA . GLY B 1 106 ? -5.336 10.5 -10.984 1 87.88 106 GLY B CA 1
ATOM 1687 C C . GLY B 1 106 ? -6 11.094 -9.758 1 87.88 106 GLY B C 1
ATOM 1688 O O . GLY B 1 106 ? -6.203 12.305 -9.688 1 87.88 106 GLY B O 1
ATOM 1689 N N . GLY B 1 107 ? -6.441 10.219 -8.953 1 90.19 107 GLY B N 1
ATOM 1690 C CA . GLY B 1 107 ? -7.035 10.695 -7.715 1 90.19 107 GLY B CA 1
ATOM 1691 C C . GLY B 1 107 ? -8.547 10.797 -7.777 1 90.19 107 GLY B C 1
ATOM 1692 O O . GLY B 1 107 ? -9.195 11.133 -6.785 1 90.19 107 GLY B O 1
ATOM 1693 N N . GLN B 1 108 ? -9.125 10.5 -8.852 1 90.56 108 GLN B N 1
ATOM 1694 C CA . GLN B 1 108 ? -10.57 10.602 -9.008 1 90.56 108 GLN B CA 1
ATOM 1695 C C . GLN B 1 108 ? -11.281 9.445 -8.328 1 90.56 108 GLN B C 1
ATOM 1697 O O . GLN B 1 108 ? -12.484 9.523 -8.039 1 90.56 108 GLN B O 1
ATOM 1702 N N . LEU B 1 109 ? -10.648 8.391 -8.133 1 90.94 109 LEU B N 1
ATOM 1703 C CA . LEU B 1 109 ? -11.141 7.207 -7.434 1 90.94 109 LEU B CA 1
ATOM 1704 C C . LEU B 1 109 ? -10.211 6.832 -6.281 1 90.94 109 LEU B C 1
ATOM 1706 O O . LEU B 1 109 ? -9 6.746 -6.461 1 90.94 109 LEU B O 1
ATOM 1710 N N . VAL B 1 110 ? -10.82 6.703 -5.055 1 92.56 110 VAL B N 1
ATOM 1711 C CA . VAL B 1 110 ? -10.055 6.266 -3.889 1 92.56 110 VAL B CA 1
ATOM 1712 C C . VAL B 1 110 ? -10.758 5.078 -3.23 1 92.56 110 VAL B C 1
ATOM 1714 O O . VAL B 1 110 ? -11.992 5.039 -3.152 1 92.56 110 VAL B O 1
ATOM 1717 N N . ALA B 1 111 ? -9.961 4.129 -2.879 1 91.19 111 ALA B N 1
ATOM 1718 C CA . ALA B 1 111 ? -10.453 2.979 -2.127 1 91.19 111 ALA B CA 1
ATOM 1719 C C . ALA B 1 111 ? -9.766 2.879 -0.768 1 91.19 111 ALA B C 1
ATOM 1721 O O . ALA B 1 111 ? -8.547 3.035 -0.669 1 91.19 111 ALA B O 1
ATOM 1722 N N . VAL B 1 112 ? -10.5 2.68 0.245 1 91.75 112 VAL B N 1
ATOM 1723 C CA . VAL B 1 112 ? -10.023 2.496 1.611 1 91.75 112 VAL B CA 1
ATOM 1724 C C . VAL B 1 112 ? -10.547 1.177 2.172 1 91.75 112 VAL B C 1
ATOM 1726 O O . VAL B 1 112 ? -11.742 0.887 2.076 1 91.75 112 VAL B O 1
ATOM 1729 N N . ALA B 1 113 ? -9.594 0.435 2.689 1 89.06 113 ALA B N 1
ATOM 1730 C CA . ALA B 1 113 ? -10.008 -0.868 3.205 1 89.06 113 ALA B CA 1
ATOM 1731 C C . ALA B 1 113 ? -9.266 -1.208 4.492 1 89.06 113 ALA B C 1
ATOM 1733 O O . ALA B 1 113 ? -8.195 -0.655 4.766 1 89.06 113 ALA B O 1
ATOM 1734 N N . GLY B 1 114 ? -9.852 -2.168 5.211 1 84.94 114 GLY B N 1
ATOM 1735 C CA . GLY B 1 114 ? -9.227 -2.555 6.465 1 84.94 114 GLY B CA 1
ATOM 1736 C C . GLY B 1 114 ? -9.836 -3.799 7.078 1 84.94 114 GLY B C 1
ATOM 1737 O O . GLY B 1 114 ? -10.359 -4.656 6.367 1 84.94 114 GLY B O 1
ATOM 1738 N N . ILE B 1 115 ? -9.594 -3.84 8.352 1 77.31 115 ILE B N 1
ATOM 1739 C CA . ILE B 1 115 ? -9.977 -5.016 9.125 1 77.31 115 ILE B CA 1
ATOM 1740 C C . ILE B 1 115 ? -11.477 -5.273 8.969 1 77.31 115 ILE B C 1
ATOM 1742 O O . ILE B 1 115 ? -12.266 -4.336 8.883 1 77.31 115 ILE B O 1
ATOM 1746 N N . GLY B 1 116 ? -11.828 -6.543 8.875 1 70.56 116 GLY B N 1
ATOM 1747 C CA . GLY B 1 116 ? -13.219 -6.965 8.758 1 70.56 116 GLY B CA 1
ATOM 1748 C C . GLY B 1 116 ? -13.727 -6.961 7.332 1 70.56 116 GLY B C 1
ATOM 1749 O O . GLY B 1 116 ? -14.914 -7.168 7.09 1 70.56 116 GLY B O 1
ATOM 1750 N N . GLY B 1 117 ? -12.789 -6.613 6.457 1 68.75 117 GLY B N 1
ATOM 1751 C CA . GLY B 1 117 ? -13.164 -6.648 5.055 1 68.75 117 GLY B CA 1
ATOM 1752 C C . GLY B 1 117 ? -13.953 -5.426 4.617 1 68.75 117 GLY B C 1
ATOM 1753 O O . GLY B 1 117 ? -14.68 -5.473 3.625 1 68.75 117 GLY B O 1
ATOM 1754 N N . ASN B 1 118 ? -13.867 -4.414 5.367 1 76.75 118 ASN B N 1
ATOM 1755 C CA . ASN B 1 118 ? -14.547 -3.178 5.008 1 76.75 118 ASN B CA 1
ATOM 1756 C C . ASN B 1 118 ? -13.828 -2.455 3.869 1 76.75 118 ASN B C 1
ATOM 1758 O O . ASN B 1 118 ? -12.602 -2.354 3.867 1 76.75 118 ASN B O 1
ATOM 1762 N N . LEU B 1 119 ? -14.555 -2.268 2.779 1 80.69 119 LEU B N 1
ATOM 1763 C CA . LEU B 1 119 ? -14.047 -1.523 1.633 1 80.69 119 LEU B CA 1
ATOM 1764 C C . LEU B 1 119 ? -14.969 -0.353 1.297 1 80.69 119 LEU B C 1
ATOM 1766 O O . LEU B 1 119 ? -16.188 -0.518 1.213 1 80.69 119 LEU B O 1
ATOM 1770 N N . HIS B 1 120 ? -14.383 0.744 1.244 1 85.56 120 HIS B N 1
ATOM 1771 C CA . HIS B 1 120 ? -15.086 1.95 0.821 1 85.56 120 HIS B CA 1
ATOM 1772 C C . HIS B 1 120 ? -14.453 2.551 -0.427 1 85.56 120 HIS B C 1
ATOM 1774 O O . HIS B 1 120 ? -13.234 2.754 -0.472 1 85.56 120 HIS B O 1
ATOM 1780 N N . ILE B 1 121 ? -15.281 2.701 -1.395 1 83.94 121 ILE B N 1
ATOM 1781 C CA . ILE B 1 121 ? -14.82 3.336 -2.623 1 83.94 121 ILE B CA 1
ATOM 1782 C C . ILE B 1 121 ? -15.523 4.676 -2.811 1 83.94 121 ILE B C 1
ATOM 1784 O O . ILE B 1 121 ? -16.734 4.781 -2.594 1 83.94 121 ILE B O 1
ATOM 1788 N N . ALA B 1 122 ? -14.789 5.629 -3.064 1 82.94 122 ALA B N 1
ATOM 1789 C CA . ALA B 1 122 ? -15.344 6.973 -3.215 1 82.94 122 ALA B CA 1
ATOM 1790 C C . ALA B 1 122 ? -14.719 7.688 -4.41 1 82.94 122 ALA B C 1
ATOM 1792 O O . ALA B 1 122 ? -13.586 7.398 -4.797 1 82.94 122 ALA B O 1
#

Foldseek 3Di:
DPPQPVFAAQEWEDDDQKIWHAHQDQPLRIFIAGNVVSHTDGRQDDDADDPFGAGWNEKYDLAPQWIWTFFQRHQWIWIARRVVSDTPDIGHQPNFTWNYKDHDPSNPWIWTAGPPGGIDID/DPPQPVFAAQEWEDDDQKIWHAHQDQPLRIFIAGNVVSHTPDRQDDDADPPFGAGWNEKYDLAPQWIWTFFQRRQWIWIARRVVSHTPDIGHQPNFTWNYKDHDPSNPWIWTAGPPGGIDID

Secondary structure (DSSP, 8-state):
-----TT--SEEEEETTEEEEE-SSSSS-EEEEETTTTEEEEE-PPP--TT----EEEEEE-SSSEEEEEESSSSEEEEEETTTTEEEEEEE-TTPPEEEEEEETTTTEEEEEEGGG-EEE-/-----TT--SEEEEETTEEEEE-SSSSS-EEEEETTTTEEEEE-PPP--TT----EEEEEE-SSSEEEEEESSSSEEEEEETTTTEEEEEEE-TTPPEEEEEEETTTTEEEEEEGGG-EEE-

pLDDT: mean 87.52, std 15.12, range [21.41, 98.25]

Organism: Callorhinchus milii (NCBI:txid7868)

Radius of gyration: 16.42 Å; Cα contacts (8 Å, |Δi|>4): 751; chains: 2; bounding box: 43×49×40 Å

Solvent-accessible surface area (backbone atoms only — not comparable to full-atom values): 12178 Å² total; per-residue (Å²): 121,63,80,47,64,84,55,43,32,40,13,50,27,64,57,93,63,31,29,38,36,9,14,71,32,64,65,74,24,32,33,38,26,33,49,86,76,67,40,81,70,44,68,37,80,73,92,57,60,91,93,46,37,43,26,19,32,13,33,36,63,28,48,98,50,33,32,36,36,20,4,61,39,64,15,27,32,38,34,26,30,67,80,81,53,42,78,74,45,77,47,73,53,86,77,26,37,24,36,27,56,35,52,32,82,75,43,69,32,37,37,40,26,11,62,90,21,43,45,45,75,83,119,62,78,49,65,85,56,43,30,40,13,49,28,64,57,91,60,32,28,38,34,10,16,72,34,63,66,75,24,32,33,37,25,34,48,84,76,66,40,82,70,44,70,36,82,72,91,56,59,91,94,44,35,43,26,19,33,15,35,35,66,27,48,98,49,32,31,36,35,20,4,60,38,66,15,27,32,37,34,27,31,66,80,82,54,43,79,74,46,77,48,74,54,86,77,27,37,25,36,27,56,37,50,32,84,74,43,68,34,38,38,41,25,12,62,92,20,44,45,45,76,84

Nearest PDB structures (foldseek):
  6e29-assembly3_C  TM=7.605E-01  e=5.569E-04  Thermothelomyces thermophilus
  6e29-assembly4_D  TM=7.583E-01  e=6.946E-04  Thermothelomyces thermophilus
  7opd-assembly1_a  TM=7.593E-01  e=4.547E-03  Homo sapiens
  9fd2-assembly1_a  TM=7.378E-01  e=5.671E-03  Homo sapiens
  9bz0-assembly1_a  TM=7.164E-01  e=7.901E-03  Homo sapiens

InterPro domains:
  IPR015943 WD40/YVTN repeat-like-containing domain superfamily [G3DSA:2.130.10.10] (9-121)
  IPR036322 WD40-repeat-containing domain superfamily [SSF50978] (6-121)